Protein AF-A0A7S1HWQ1-F1 (afdb_monomer)

InterPro domains:
  IPR055313 Temptin-like [PTHR34737] (22-137)
  IPR057626 Temptin, Cys/Cys disulfide domain [PF24784] (24-115)

Solvent-accessible surface area (backbone atoms only — not comparable to full-atom values): 12294 Å² total; per-residue (Å²): 134,91,84,88,83,88,80,87,90,83,78,91,77,85,77,87,75,78,80,80,74,66,77,85,61,72,62,33,61,49,42,53,53,28,79,67,29,37,56,97,92,37,74,25,61,9,62,41,22,76,31,53,80,46,52,84,59,60,24,47,29,26,50,49,43,62,72,67,69,50,77,38,57,71,56,22,67,31,48,48,45,72,42,64,42,24,33,11,39,22,31,17,25,62,81,48,72,69,52,80,85,56,81,47,86,39,92,65,93,47,41,43,48,35,55,60,46,96,70,47,48,30,54,78,73,78,47,67,39,66,60,39,77,35,64,25,12,6,59,72,22,76,52,59,62,52,71,50,63,73,73,80,46,69,49,83,64,39,76,38,67,32,11,16,65,91,32,61,75,57,73,49,65,75,70,78,46,66,48,85,65,38,76,38,66,31,11,15,65,91,35,59,74,56,80,49,103,80,70,84,69,94,56,84,93,70,127

pLDDT: mean 83.42, std 16.63, range [29.23, 98.0]

Mean predicted aligned error: 12.77 Å

Secondary structure (DSSP, 8-state):
-----------------------S-SGGGSSTTTTT-EETTEE-S-TTBSSTTS-SSB-HHHHHHHHH-S--HHHHT--SSSSS--HHHHHT-TTS---TTSPPS-SSS---TTS--TT---TTSSS--TT-SBTTBSTTSSSSS---TTSSS--TT-SBTTBSTTSSPP--TTSSS--TT-SBTTBSTTSSPPP-TTSSS--TT--

Foldseek 3Di:
DDDDDDDDDDDDDPPPPDDPPPPPQPCLLQAALLQQADDPNDQQNLLQPPHSRVDDHGFQLVVLCVVVVGLALVQQQDQRQPQQDGVCLQRQNQVSPDGRPDHRVDRPPHHRSRHHDVQDDHLPPQDQGDQAPDGSEADSHPPNDDDALPPQDQDDQAPDGSADDVGDHDDALPPQDQDDQAPDGSADDVGDHDDDPPPPDPDDPRD

Structure (mmCIF, N/CA/C/O backbone):
data_AF-A0A7S1HWQ1-F1
#
_entry.id   AF-A0A7S1HWQ1-F1
#
loop_
_atom_site.group_PDB
_atom_site.id
_atom_site.type_symbol
_atom_site.label_atom_id
_atom_site.label_alt_id
_atom_site.label_comp_id
_atom_site.label_asym_id
_atom_site.label_entity_id
_atom_site.label_seq_id
_atom_site.pdbx_PDB_ins_code
_atom_site.Cartn_x
_atom_site.Cartn_y
_atom_site.Cartn_z
_atom_site.occupancy
_atom_site.B_iso_or_equiv
_atom_site.auth_seq_id
_atom_site.auth_comp_id
_atom_site.auth_asym_id
_atom_site.auth_atom_id
_atom_site.pdbx_PDB_model_num
ATOM 1 N N . PHE A 1 1 ? 10.548 8.537 -87.461 1.00 35.34 1 PHE A N 1
ATOM 2 C CA . PHE A 1 1 ? 11.783 9.311 -87.683 1.00 35.34 1 PHE A CA 1
ATOM 3 C C . PHE A 1 1 ? 12.547 9.388 -86.372 1.00 35.34 1 PHE A C 1
ATOM 5 O O . PHE A 1 1 ? 11.955 9.688 -85.345 1.00 35.34 1 PHE A O 1
ATOM 12 N N . PHE A 1 2 ? 13.816 8.993 -86.429 1.00 29.23 2 PHE A N 1
ATOM 13 C CA . PHE A 1 2 ? 14.805 8.954 -85.350 1.00 29.23 2 PHE A CA 1
ATOM 14 C C . PHE A 1 2 ? 14.895 10.268 -84.556 1.00 29.23 2 PHE A C 1
ATOM 16 O O . PHE A 1 2 ? 14.956 11.325 -85.171 1.00 29.23 2 PHE A O 1
ATOM 23 N N . ALA A 1 3 ? 15.057 10.188 -83.232 1.00 34.47 3 ALA A N 1
ATOM 24 C CA . ALA A 1 3 ? 16.309 10.601 -82.583 1.00 34.47 3 ALA A CA 1
ATOM 25 C C . ALA A 1 3 ? 16.254 10.370 -81.065 1.00 34.47 3 ALA A C 1
ATOM 27 O O . ALA A 1 3 ? 15.561 11.043 -80.310 1.00 34.47 3 ALA A O 1
ATOM 28 N N . MET A 1 4 ? 17.061 9.405 -80.648 1.00 36.22 4 MET A N 1
ATOM 29 C CA . ME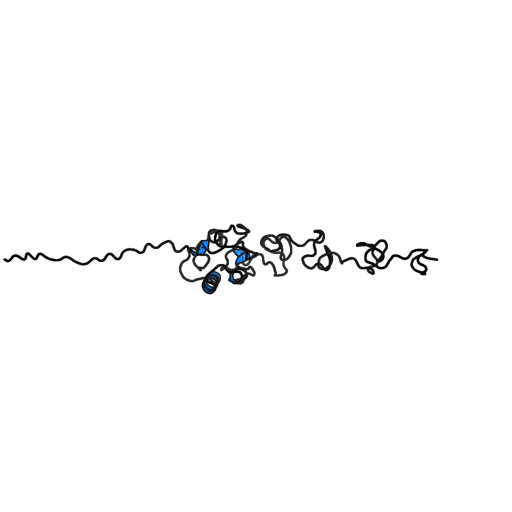T A 1 4 ? 17.456 9.101 -79.284 1.00 36.22 4 MET A CA 1
ATOM 30 C C . MET A 1 4 ? 18.648 10.006 -78.935 1.00 36.22 4 MET A C 1
ATOM 32 O O . MET A 1 4 ? 19.611 10.057 -79.700 1.00 36.22 4 MET A O 1
ATOM 36 N N . LYS A 1 5 ? 18.632 10.686 -77.784 1.00 39.97 5 LYS A N 1
ATOM 37 C CA . LYS A 1 5 ? 19.857 11.192 -77.144 1.00 39.97 5 LYS A CA 1
ATOM 38 C C . LYS A 1 5 ? 19.948 10.618 -75.736 1.00 39.97 5 LYS A C 1
ATOM 40 O O . LYS A 1 5 ? 19.136 10.920 -74.871 1.00 39.97 5 LYS A O 1
ATOM 45 N N . ARG A 1 6 ? 20.936 9.741 -75.558 1.00 45.00 6 ARG A N 1
ATOM 46 C CA . ARG A 1 6 ? 21.413 9.203 -74.282 1.00 45.00 6 ARG A CA 1
ATOM 47 C C . ARG A 1 6 ? 22.485 10.143 -73.720 1.00 45.00 6 ARG A C 1
ATOM 49 O O . ARG A 1 6 ? 23.324 10.610 -74.485 1.00 45.00 6 ARG A O 1
ATOM 56 N N . GLY A 1 7 ? 22.494 10.339 -72.402 1.00 36.03 7 GLY A N 1
ATOM 57 C CA . GLY A 1 7 ? 23.585 10.977 -71.661 1.00 36.03 7 GLY A CA 1
ATOM 58 C C . GLY A 1 7 ? 23.556 10.596 -70.174 1.00 36.03 7 GLY A C 1
ATOM 59 O O . GLY A 1 7 ? 22.691 11.071 -69.454 1.00 36.03 7 GLY A O 1
ATOM 60 N N . LEU A 1 8 ? 24.465 9.680 -69.805 1.00 39.62 8 LEU A N 1
ATOM 61 C CA . LEU A 1 8 ? 25.000 9.232 -68.494 1.00 39.62 8 LEU A CA 1
ATOM 62 C C . LEU A 1 8 ? 24.408 9.851 -67.199 1.00 39.62 8 LEU A C 1
ATOM 64 O O . LEU A 1 8 ? 24.478 11.056 -67.010 1.00 39.62 8 LEU A O 1
ATOM 68 N N . VAL A 1 9 ? 23.749 9.088 -66.309 1.00 43.53 9 VAL A N 1
ATOM 69 C CA . VAL A 1 9 ? 24.264 8.217 -65.208 1.00 43.53 9 VAL A CA 1
ATOM 70 C C . VAL A 1 9 ? 25.129 8.936 -64.160 1.00 43.53 9 VAL A C 1
ATOM 72 O O . VAL A 1 9 ? 26.309 9.130 -64.414 1.00 43.53 9 VAL A O 1
ATOM 75 N N . TRP A 1 10 ? 24.576 9.161 -62.954 1.00 40.53 10 TRP A N 1
ATOM 76 C CA . TRP A 1 10 ? 25.289 9.067 -61.666 1.00 40.53 10 TRP A CA 1
ATOM 77 C C . TRP A 1 10 ? 24.354 8.574 -60.542 1.00 40.53 10 TRP A C 1
ATOM 79 O O . TRP A 1 10 ? 23.369 9.216 -60.200 1.00 40.53 10 TRP A O 1
ATOM 89 N N . ALA A 1 11 ? 24.692 7.383 -60.042 1.00 40.81 11 ALA A N 1
ATOM 90 C CA . ALA A 1 11 ? 24.594 6.873 -58.672 1.00 40.81 11 ALA A CA 1
ATOM 91 C C . ALA A 1 11 ? 23.403 7.260 -57.761 1.00 40.81 11 ALA A C 1
ATOM 93 O O . ALA A 1 11 ? 23.334 8.349 -57.201 1.00 40.81 11 ALA A O 1
ATOM 94 N N . LEU A 1 12 ? 22.559 6.252 -57.499 1.00 43.00 12 LEU A N 1
ATOM 95 C CA . LEU A 1 12 ? 22.221 5.746 -56.157 1.00 43.00 12 LEU A CA 1
ATOM 96 C C . LEU A 1 12 ? 22.739 6.581 -54.974 1.00 43.00 12 LEU A C 1
ATOM 98 O O . LEU A 1 12 ? 23.894 6.424 -54.606 1.00 43.00 12 LEU A O 1
ATOM 102 N N . TRP A 1 13 ? 21.849 7.311 -54.302 1.00 41.19 13 TRP A N 1
ATOM 103 C CA . TRP A 1 13 ? 21.804 7.372 -52.836 1.00 41.19 13 TRP A CA 1
ATOM 104 C C . TRP A 1 13 ? 20.333 7.341 -52.422 1.00 41.19 13 TRP A C 1
ATOM 106 O O . TRP A 1 13 ? 19.649 8.360 -52.349 1.00 41.19 13 TRP A O 1
ATOM 116 N N . ALA A 1 14 ? 19.833 6.129 -52.180 1.00 47.59 14 ALA A N 1
ATOM 117 C CA . ALA A 1 14 ? 18.662 5.944 -51.345 1.00 47.59 14 ALA A CA 1
ATOM 118 C C . ALA A 1 14 ? 19.047 6.400 -49.931 1.00 47.59 14 ALA A C 1
ATOM 120 O O . ALA A 1 14 ? 19.582 5.619 -49.146 1.00 47.59 14 ALA A O 1
ATOM 121 N N . LEU A 1 15 ? 18.804 7.671 -49.604 1.00 45.81 15 LEU A N 1
ATOM 122 C CA . LEU A 1 15 ? 18.790 8.127 -48.217 1.00 45.81 15 LEU A CA 1
ATOM 123 C C . LEU A 1 15 ? 17.489 7.634 -47.573 1.00 45.81 15 LEU A C 1
ATOM 125 O O . LEU A 1 15 ? 16.531 8.368 -47.348 1.00 45.81 15 LEU A O 1
ATOM 129 N N . CYS A 1 16 ? 17.483 6.335 -47.284 1.00 50.62 16 CYS A N 1
ATOM 130 C CA . CYS A 1 16 ? 16.747 5.778 -46.166 1.00 50.62 16 CYS A CA 1
ATOM 131 C C . CYS A 1 16 ? 17.385 6.371 -44.902 1.00 50.62 16 CYS A C 1
ATOM 133 O O . CYS A 1 16 ? 18.374 5.861 -44.387 1.00 50.62 16 CYS A O 1
ATOM 135 N N . GLY A 1 17 ? 16.883 7.529 -44.488 1.00 38.75 17 GLY A N 1
ATOM 136 C CA . GLY A 1 17 ? 17.456 8.335 -43.417 1.00 38.75 17 GLY A CA 1
ATOM 137 C C . GLY A 1 17 ? 16.380 8.925 -42.522 1.00 38.75 17 GLY A C 1
ATOM 138 O O . GLY A 1 17 ? 16.414 10.111 -42.226 1.00 38.75 17 GLY A O 1
ATOM 139 N N . LEU A 1 18 ? 15.417 8.108 -42.103 1.00 51.69 18 LEU A N 1
ATOM 140 C CA . LEU A 1 18 ? 14.744 8.343 -40.835 1.00 51.69 18 LEU A CA 1
ATOM 141 C C . LEU A 1 18 ? 15.059 7.150 -39.939 1.00 51.69 18 LEU A C 1
ATOM 143 O O . LEU A 1 18 ? 14.589 6.042 -40.179 1.00 51.69 18 LEU A O 1
ATOM 147 N N . PRO A 1 19 ? 15.783 7.406 -38.853 1.00 42.47 19 PRO A N 1
ATOM 148 C CA . PRO A 1 19 ? 15.230 7.070 -37.574 1.00 42.47 19 PRO A CA 1
ATOM 149 C C . PRO A 1 19 ? 15.020 8.399 -36.872 1.00 42.47 19 PRO A C 1
ATOM 151 O O . PRO A 1 19 ? 15.927 8.962 -36.262 1.00 42.47 19 PRO A O 1
ATOM 154 N N . GLY A 1 20 ? 13.784 8.892 -36.944 1.00 43.56 20 GLY A N 1
ATOM 155 C CA . GLY A 1 20 ? 13.258 9.613 -35.802 1.00 43.56 20 GLY A CA 1
ATOM 156 C C . GLY A 1 20 ? 13.333 8.647 -34.627 1.00 43.56 20 GLY A C 1
ATOM 157 O O . GLY A 1 20 ? 12.431 7.838 -34.430 1.00 43.56 20 GLY A O 1
ATOM 158 N N . GLY A 1 21 ? 14.445 8.680 -33.895 1.00 39.75 21 GLY A N 1
ATOM 159 C CA . GLY A 1 21 ? 14.527 8.134 -32.555 1.00 39.75 21 GLY A CA 1
ATOM 160 C C . GLY A 1 21 ? 13.630 8.999 -31.691 1.00 39.75 21 GLY A C 1
ATOM 161 O O . GLY A 1 21 ? 14.103 9.918 -31.029 1.00 39.75 21 GLY A O 1
ATOM 162 N N . LEU A 1 22 ? 12.320 8.759 -31.769 1.00 39.25 22 LEU A N 1
ATOM 163 C CA . LEU A 1 22 ? 11.389 9.261 -30.775 1.00 39.25 22 LEU A CA 1
ATOM 164 C C . LEU A 1 22 ? 11.950 8.805 -29.422 1.00 39.25 22 LEU A C 1
ATOM 166 O O . LEU A 1 22 ? 12.275 7.621 -29.286 1.00 39.25 22 LEU A O 1
ATOM 170 N N . PRO A 1 23 ? 12.162 9.723 -28.465 1.00 44.41 23 PRO A N 1
ATOM 171 C CA . PRO A 1 23 ? 12.816 9.392 -27.212 1.00 44.41 23 PRO A CA 1
ATOM 172 C C . PRO A 1 23 ? 12.092 8.209 -26.568 1.00 44.41 23 PRO A C 1
ATOM 174 O O . PRO A 1 23 ? 10.878 8.244 -26.362 1.00 44.41 23 PRO A O 1
ATOM 177 N N . TYR A 1 24 ? 12.851 7.145 -26.305 1.00 50.69 24 TYR A N 1
ATOM 178 C CA . TYR A 1 24 ? 12.385 5.898 -25.706 1.00 50.69 24 TYR A CA 1
ATOM 179 C C . TYR A 1 24 ? 11.956 6.201 -24.262 1.00 50.69 24 TYR A C 1
ATOM 181 O O . TYR A 1 24 ? 12.751 6.188 -23.330 1.00 50.69 24 TYR A O 1
ATOM 189 N N . SER A 1 25 ? 10.713 6.652 -24.099 1.00 54.38 25 SER A N 1
ATOM 190 C CA . SER A 1 25 ? 10.221 7.246 -22.851 1.00 54.38 25 SER A CA 1
ATOM 191 C C . SER A 1 25 ? 8.701 7.105 -22.707 1.00 54.38 25 SER A C 1
ATOM 193 O O . SER A 1 25 ? 8.068 7.903 -22.025 1.00 54.38 25 SER A O 1
ATOM 195 N N . SER A 1 26 ? 8.083 6.124 -23.372 1.00 64.94 26 SER A N 1
ATOM 196 C CA . SER A 1 26 ? 6.631 5.897 -23.298 1.00 64.94 26 SER A CA 1
ATOM 197 C C . SER A 1 26 ? 6.197 5.211 -21.999 1.00 64.94 26 SER A C 1
ATOM 199 O O . SER A 1 26 ? 5.075 5.411 -21.541 1.00 64.94 26 SER A O 1
ATOM 201 N N . TYR A 1 27 ? 7.076 4.426 -21.371 1.00 79.00 27 TYR A N 1
ATOM 202 C CA . TYR A 1 27 ? 6.707 3.632 -20.194 1.00 79.00 27 TYR A CA 1
ATOM 203 C C . TYR A 1 27 ? 6.664 4.431 -18.889 1.00 79.00 27 TYR A C 1
ATOM 205 O O . TYR A 1 27 ? 5.946 4.048 -17.974 1.00 79.00 27 TYR A O 1
ATOM 213 N N . LYS A 1 28 ? 7.338 5.585 -18.802 1.00 85.56 28 LYS A N 1
ATOM 214 C CA . LYS A 1 28 ? 7.296 6.423 -17.588 1.00 85.56 28 LYS A CA 1
ATOM 215 C C . LYS A 1 28 ? 5.918 7.032 -17.313 1.00 85.56 28 LYS A C 1
ATOM 217 O O . LYS A 1 28 ? 5.604 7.335 -16.174 1.00 85.56 28 LYS A O 1
ATOM 222 N N . SER A 1 29 ? 5.094 7.216 -18.349 1.00 90.06 29 SER A N 1
ATOM 223 C CA . SER A 1 29 ? 3.684 7.609 -18.210 1.00 90.06 29 SER A CA 1
ATOM 224 C C . SER A 1 29 ? 2.749 6.415 -18.008 1.00 90.06 29 SER A C 1
ATOM 226 O O . SER A 1 29 ? 1.554 6.608 -17.805 1.00 90.06 29 SER A O 1
ATOM 228 N N . ALA A 1 30 ? 3.271 5.190 -18.102 1.00 93.19 30 ALA A N 1
ATOM 229 C CA . ALA A 1 30 ? 2.520 3.957 -17.900 1.00 93.19 30 ALA A CA 1
ATOM 230 C C . ALA A 1 30 ? 2.583 3.454 -16.449 1.00 93.19 30 ALA A C 1
ATOM 232 O O . ALA A 1 30 ? 1.974 2.431 -16.154 1.00 93.19 30 ALA A O 1
ATOM 233 N N . ILE A 1 31 ? 3.300 4.160 -15.570 1.00 94.94 31 ILE A N 1
ATOM 234 C CA . ILE A 1 31 ? 3.436 3.849 -14.145 1.00 94.94 31 ILE A CA 1
ATOM 235 C C . ILE A 1 31 ? 3.207 5.115 -13.302 1.00 94.94 31 ILE A C 1
ATOM 237 O O . ILE A 1 31 ? 3.485 6.222 -13.788 1.00 94.94 31 ILE A O 1
ATOM 241 N N . PRO A 1 32 ? 2.732 4.984 -12.052 1.00 95.81 32 PRO A N 1
ATOM 242 C CA . PRO A 1 32 ? 2.637 6.104 -11.121 1.00 95.81 32 PRO A CA 1
ATOM 243 C C . PRO A 1 32 ? 4.017 6.742 -10.900 1.00 95.81 32 PRO A C 1
ATOM 245 O O . PRO A 1 32 ? 5.030 6.049 -10.883 1.00 95.81 32 PRO A O 1
ATOM 248 N N . ASN A 1 33 ? 4.074 8.073 -10.796 1.00 94.94 33 ASN A N 1
ATOM 249 C CA . ASN A 1 33 ? 5.305 8.839 -10.538 1.00 94.94 33 ASN A CA 1
ATOM 250 C C . ASN A 1 33 ? 6.530 8.504 -11.418 1.00 94.94 33 ASN A C 1
ATOM 252 O O . ASN A 1 33 ? 7.647 8.863 -11.058 1.00 94.94 33 ASN A O 1
ATOM 256 N N . GLY A 1 34 ? 6.373 7.909 -12.607 1.00 93.38 34 GLY A N 1
ATOM 257 C CA . GLY A 1 34 ? 7.518 7.432 -13.401 1.00 93.38 34 GLY A CA 1
ATOM 258 C C . GLY A 1 34 ? 8.510 8.511 -13.869 1.00 93.38 34 GLY A C 1
ATOM 259 O O . GLY A 1 34 ? 9.607 8.183 -14.309 1.00 93.38 34 GLY A O 1
ATOM 260 N N . ASN A 1 35 ? 8.157 9.800 -13.778 1.00 90.75 35 ASN A N 1
ATOM 261 C CA . ASN A 1 35 ? 9.075 10.926 -14.021 1.00 90.75 35 ASN A CA 1
ATOM 262 C C . ASN A 1 35 ? 9.805 11.421 -12.759 1.00 90.75 35 ASN A C 1
ATOM 264 O O . ASN A 1 35 ? 10.716 12.237 -12.879 1.00 90.75 35 ASN A O 1
ATOM 268 N N . SER A 1 36 ? 9.375 10.975 -11.583 1.00 92.38 36 SER A N 1
ATOM 269 C CA . SER A 1 36 ? 9.757 11.515 -10.277 1.00 92.38 36 SER A CA 1
ATOM 270 C C . SER A 1 36 ? 10.507 10.506 -9.411 1.00 92.38 36 SER A C 1
ATOM 272 O O . SER A 1 36 ? 10.938 10.873 -8.326 1.00 92.38 36 SER A O 1
ATOM 274 N N . VAL A 1 37 ? 10.674 9.261 -9.873 1.00 92.94 37 VAL A N 1
ATOM 275 C CA . VAL A 1 37 ? 11.453 8.240 -9.161 1.00 92.94 37 VAL A CA 1
ATOM 276 C C . VAL A 1 37 ? 12.885 8.733 -8.976 1.00 92.94 37 VAL A C 1
ATOM 278 O O . VAL A 1 37 ? 13.535 9.157 -9.936 1.00 92.94 37 VAL A O 1
ATOM 281 N N . VAL A 1 38 ? 13.370 8.678 -7.739 1.00 89.62 38 VAL A N 1
ATOM 282 C CA . VAL A 1 38 ? 14.707 9.118 -7.337 1.00 89.62 38 VAL A CA 1
ATOM 283 C C . VAL A 1 38 ? 15.439 7.953 -6.683 1.00 89.62 38 VAL A C 1
ATOM 285 O O . VAL A 1 38 ? 14.851 7.187 -5.929 1.00 89.62 38 VAL A O 1
ATOM 288 N N . HIS A 1 39 ? 16.735 7.847 -6.951 1.00 89.62 39 HIS A N 1
ATOM 289 C CA . HIS A 1 39 ? 17.653 6.973 -6.228 1.00 89.62 39 HIS A CA 1
ATOM 290 C C . HIS A 1 39 ? 18.956 7.746 -5.978 1.00 89.62 39 HIS A C 1
ATOM 292 O O . HIS A 1 39 ? 19.420 8.465 -6.868 1.00 89.62 39 HIS A O 1
ATOM 298 N N . ASP A 1 40 ? 19.497 7.684 -4.758 1.00 87.31 40 ASP A N 1
ATOM 299 C CA . ASP A 1 40 ? 20.675 8.456 -4.317 1.00 87.31 40 ASP A CA 1
ATOM 300 C C . ASP A 1 40 ? 20.600 9.967 -4.631 1.00 87.31 40 ASP A C 1
ATOM 302 O O . ASP A 1 40 ? 21.563 10.605 -5.064 1.00 87.31 40 ASP A O 1
ATOM 306 N N . GLY A 1 41 ? 19.413 10.559 -4.461 1.00 85.69 41 GLY A N 1
ATOM 307 C CA . GLY A 1 41 ? 19.169 11.984 -4.716 1.00 85.69 41 GLY A CA 1
ATOM 308 C C . GLY A 1 41 ? 19.138 12.381 -6.199 1.00 85.69 41 GLY A C 1
ATOM 309 O O . GLY A 1 41 ? 19.032 13.567 -6.511 1.00 85.69 41 GLY A O 1
ATOM 310 N N . GLN A 1 42 ? 19.210 11.422 -7.128 1.00 90.31 42 GLN A N 1
ATOM 311 C CA . GLN A 1 42 ? 19.118 11.665 -8.568 1.00 90.31 42 GLN A CA 1
ATOM 312 C C . GLN A 1 42 ? 17.835 11.086 -9.161 1.00 90.31 42 GLN A C 1
ATOM 314 O O . GLN A 1 42 ? 17.485 9.936 -8.913 1.00 90.31 42 GLN A O 1
ATOM 319 N N . VAL A 1 43 ? 17.165 11.866 -10.016 1.00 90.69 43 VAL A N 1
ATOM 320 C CA . VAL A 1 43 ? 16.010 11.377 -10.783 1.00 90.69 43 VAL A CA 1
ATOM 321 C C . VAL A 1 43 ? 16.454 10.265 -11.735 1.00 90.69 43 VAL A C 1
ATOM 323 O O . VAL A 1 43 ? 17.430 10.415 -12.482 1.00 90.69 43 VAL A O 1
ATOM 326 N N . TRP A 1 44 ? 15.696 9.172 -11.737 1.00 92.62 44 TRP A N 1
ATOM 327 C CA . TRP A 1 44 ? 15.958 7.950 -12.486 1.00 92.62 44 TRP A CA 1
ATOM 328 C C . TRP A 1 44 ? 14.848 7.710 -13.525 1.00 92.62 44 TRP A C 1
ATOM 330 O O . TRP A 1 44 ? 13.975 6.866 -13.338 1.00 92.62 44 TRP A O 1
ATOM 340 N N . PRO A 1 45 ? 14.842 8.446 -14.655 1.00 89.44 45 PRO A N 1
ATOM 341 C CA . PRO A 1 45 ? 13.789 8.317 -15.669 1.00 89.44 45 PRO A CA 1
ATOM 342 C C . PRO A 1 45 ? 13.730 6.924 -16.325 1.00 89.44 45 PRO A C 1
ATOM 344 O O . PRO A 1 45 ? 12.726 6.566 -16.940 1.00 89.44 45 PRO A O 1
ATOM 347 N N . GLY A 1 46 ? 14.801 6.137 -16.218 1.00 92.44 46 GLY A N 1
ATOM 348 C CA . GLY A 1 46 ? 14.892 4.751 -16.663 1.00 92.44 46 GLY A CA 1
ATOM 349 C C . GLY A 1 46 ? 14.419 3.732 -15.630 1.00 92.44 46 GLY A C 1
ATOM 350 O O . GLY A 1 46 ? 15.146 2.777 -15.395 1.00 92.44 46 GLY A O 1
ATOM 351 N N . VAL A 1 47 ? 13.244 3.922 -15.019 1.00 94.62 47 VAL A N 1
ATOM 352 C CA . VAL A 1 47 ? 12.759 3.132 -13.861 1.00 94.62 47 VAL A CA 1
ATOM 353 C C . VAL A 1 47 ? 12.855 1.611 -14.065 1.00 94.62 47 VAL A C 1
ATOM 355 O O . VAL A 1 47 ? 13.218 0.880 -13.155 1.00 94.62 47 VAL A O 1
ATOM 358 N N . GLY A 1 48 ? 12.585 1.108 -15.274 1.00 94.88 48 GLY A N 1
ATOM 359 C CA . GLY A 1 48 ? 12.680 -0.326 -15.601 1.00 94.88 48 GLY A CA 1
ATOM 360 C C . GLY A 1 48 ? 14.075 -0.826 -16.008 1.00 94.88 48 GLY A C 1
ATOM 361 O O . GLY A 1 48 ? 14.194 -1.913 -16.573 1.00 94.88 48 GLY A O 1
ATOM 362 N N . HIS A 1 49 ? 15.133 -0.041 -15.822 1.00 94.00 49 HIS A N 1
ATOM 363 C CA . HIS A 1 49 ? 16.481 -0.354 -16.297 1.00 94.00 49 HIS A CA 1
ATOM 364 C C . HIS A 1 49 ? 17.533 -0.184 -15.203 1.00 94.00 49 HIS A C 1
ATOM 366 O O . HIS A 1 49 ? 17.407 0.647 -14.309 1.00 94.00 49 HIS A O 1
ATOM 372 N N . THR A 1 50 ? 18.630 -0.936 -15.329 1.00 92.56 50 THR A N 1
ATOM 373 C CA . THR A 1 50 ? 19.802 -0.795 -14.446 1.00 92.56 50 THR A CA 1
ATOM 374 C C . THR A 1 50 ? 20.575 0.501 -14.692 1.00 92.56 50 THR A C 1
ATOM 376 O O . THR A 1 50 ? 21.368 0.922 -13.857 1.00 92.56 50 THR A O 1
ATOM 379 N N . SER A 1 51 ? 20.358 1.152 -15.839 1.00 91.50 51 SER A N 1
ATOM 380 C CA . SER A 1 51 ? 20.891 2.479 -16.133 1.00 91.50 51 SER A CA 1
ATOM 381 C C . SER A 1 51 ? 19.839 3.556 -15.886 1.00 91.50 51 SER A C 1
ATOM 383 O O . SER A 1 51 ? 18.745 3.493 -16.454 1.00 91.50 51 SER A O 1
ATOM 385 N N . ARG A 1 52 ? 20.229 4.614 -15.163 1.00 89.94 52 ARG A N 1
ATOM 386 C CA . ARG A 1 52 ? 19.389 5.785 -14.842 1.00 89.94 52 ARG A CA 1
ATOM 387 C C . ARG A 1 52 ? 18.618 6.391 -16.006 1.00 89.94 52 ARG A C 1
ATOM 389 O O . ARG A 1 52 ? 17.537 6.927 -15.800 1.00 89.94 52 ARG A O 1
ATOM 396 N N . TYR A 1 53 ? 19.148 6.322 -17.225 1.00 88.12 53 TYR A N 1
ATOM 397 C CA . TYR A 1 53 ? 18.540 6.952 -18.399 1.00 88.12 53 TYR A CA 1
ATOM 398 C C . TYR A 1 53 ? 17.711 5.998 -19.272 1.00 88.12 53 TYR A C 1
ATOM 400 O O . TYR A 1 53 ? 17.225 6.421 -20.317 1.00 88.12 53 TYR A O 1
ATOM 408 N N . GLY A 1 54 ? 17.514 4.739 -18.865 1.00 82.44 54 GLY A N 1
ATOM 409 C CA . GLY A 1 54 ? 16.569 3.839 -19.541 1.00 82.44 54 GLY A CA 1
ATOM 410 C C . GLY A 1 54 ? 17.140 3.083 -20.742 1.00 82.44 54 GLY A C 1
ATOM 411 O O . GLY A 1 54 ? 16.425 2.832 -21.707 1.00 82.44 54 GLY A O 1
ATOM 412 N N . ALA A 1 55 ? 18.422 2.720 -20.695 1.00 81.50 55 ALA A N 1
ATOM 413 C CA . ALA A 1 55 ? 19.082 1.914 -21.721 1.00 81.50 55 ALA A CA 1
ATOM 414 C C . ALA A 1 55 ? 19.694 0.636 -21.129 1.00 81.50 55 ALA A C 1
ATOM 416 O O . ALA A 1 55 ? 19.998 0.567 -19.939 1.00 81.50 55 ALA A O 1
ATOM 417 N N . GLY A 1 56 ? 19.918 -0.367 -21.981 1.00 86.06 56 GLY A N 1
ATOM 418 C CA . GLY A 1 56 ? 20.575 -1.615 -21.592 1.00 86.06 56 GLY A CA 1
ATOM 419 C C . GLY A 1 56 ? 19.667 -2.572 -20.817 1.00 86.06 56 GLY A C 1
ATOM 420 O O . GLY A 1 56 ? 18.460 -2.635 -21.061 1.00 86.06 56 GLY A O 1
ATOM 421 N N . ALA A 1 57 ? 20.269 -3.354 -19.919 1.00 94.00 57 ALA A N 1
ATOM 422 C CA . ALA A 1 57 ? 19.584 -4.408 -19.176 1.00 94.00 57 ALA A CA 1
ATOM 423 C C . ALA A 1 57 ? 18.420 -3.865 -18.328 1.00 94.00 57 ALA A C 1
ATOM 425 O O . ALA A 1 57 ? 18.485 -2.766 -17.769 1.00 94.00 57 ALA A O 1
ATOM 426 N N . ARG A 1 58 ? 17.349 -4.658 -18.235 1.00 95.06 58 ARG A N 1
ATOM 427 C CA . ARG A 1 58 ? 16.225 -4.384 -17.336 1.00 95.06 58 ARG A CA 1
ATOM 428 C C . ARG A 1 58 ? 16.586 -4.800 -15.914 1.00 95.06 58 ARG A C 1
ATOM 430 O O . ARG A 1 58 ? 17.165 -5.872 -15.728 1.00 95.06 58 ARG A O 1
ATOM 437 N N . ASN A 1 59 ? 16.222 -3.977 -14.935 1.00 95.69 59 ASN A N 1
ATOM 438 C CA . ASN A 1 59 ? 16.219 -4.389 -13.528 1.00 95.69 59 ASN A CA 1
ATOM 439 C C . ASN A 1 59 ? 15.024 -5.324 -13.255 1.00 95.69 59 ASN A C 1
ATOM 441 O O . ASN A 1 59 ? 14.280 -5.655 -14.184 1.00 95.69 59 ASN A O 1
ATOM 445 N N . ALA A 1 60 ? 14.853 -5.770 -12.011 1.00 97.56 60 ALA A N 1
ATOM 446 C CA . ALA A 1 60 ? 13.789 -6.707 -11.658 1.00 97.56 60 ALA A CA 1
ATOM 447 C C . ALA A 1 60 ? 12.392 -6.148 -11.988 1.00 97.56 60 ALA A C 1
ATOM 449 O O . ALA A 1 60 ? 11.651 -6.775 -12.747 1.00 97.56 60 ALA A O 1
ATOM 450 N N . PHE A 1 61 ? 12.104 -4.903 -11.586 1.00 97.62 61 PHE A N 1
ATOM 451 C CA . PHE A 1 61 ? 10.867 -4.209 -11.959 1.00 97.62 61 PHE A CA 1
ATOM 452 C C . PHE A 1 61 ? 10.625 -4.164 -13.465 1.00 97.62 61 PHE A C 1
ATOM 454 O O . PHE A 1 61 ? 9.532 -4.451 -13.938 1.00 97.62 61 PHE A O 1
ATOM 461 N N . GLY A 1 62 ? 11.636 -3.812 -14.258 1.00 96.31 62 GLY A N 1
ATOM 462 C CA . GLY A 1 62 ? 11.499 -3.739 -15.708 1.00 96.31 62 GLY A CA 1
ATOM 463 C C . GLY A 1 62 ? 11.233 -5.095 -16.358 1.00 96.31 62 GLY A C 1
ATOM 464 O O . GLY A 1 62 ? 10.559 -5.154 -17.390 1.00 96.31 62 GLY A O 1
ATOM 465 N N . GLN A 1 63 ? 11.760 -6.181 -15.788 1.00 97.12 63 GLN A N 1
ATOM 466 C CA . GLN A 1 63 ? 11.468 -7.547 -16.229 1.00 97.12 63 GLN A CA 1
ATOM 467 C C . GLN A 1 63 ? 10.020 -7.919 -15.903 1.00 97.12 63 GLN A C 1
ATOM 469 O O . GLN A 1 63 ? 9.312 -8.404 -16.786 1.00 97.12 63 GLN A O 1
ATOM 474 N N . ASP A 1 64 ? 9.556 -7.601 -14.696 1.00 98.00 64 ASP A N 1
ATOM 475 C CA . ASP A 1 64 ? 8.174 -7.828 -14.278 1.00 98.00 64 ASP A CA 1
ATOM 476 C C . ASP A 1 64 ? 7.186 -6.979 -15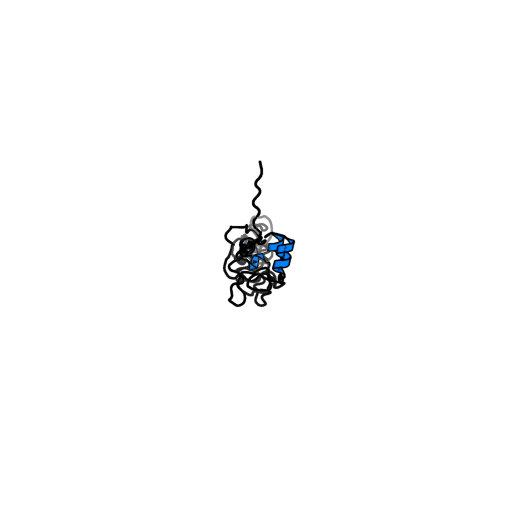.076 1.00 98.00 64 ASP A C 1
ATOM 478 O O . ASP A 1 64 ? 6.242 -7.506 -15.662 1.00 98.00 64 ASP A O 1
ATOM 482 N N . PHE A 1 65 ? 7.439 -5.680 -15.221 1.00 96.31 65 PHE A N 1
ATOM 483 C CA . PHE A 1 65 ? 6.624 -4.792 -16.044 1.00 96.31 65 PHE A CA 1
ATOM 484 C C . PHE A 1 65 ? 6.514 -5.307 -17.484 1.00 96.31 65 PHE A C 1
ATOM 486 O O . PHE A 1 65 ? 5.449 -5.240 -18.095 1.00 96.31 65 PHE A O 1
ATOM 493 N N . ALA A 1 66 ? 7.590 -5.874 -18.034 1.00 94.88 66 ALA A N 1
ATOM 494 C CA . ALA A 1 66 ? 7.555 -6.474 -19.360 1.00 94.88 66 ALA A CA 1
ATOM 495 C C . ALA A 1 66 ? 6.778 -7.792 -19.434 1.00 94.88 66 ALA A C 1
ATOM 497 O O . ALA A 1 66 ? 6.216 -8.088 -20.488 1.00 94.88 66 ALA A O 1
ATOM 498 N N . LEU A 1 67 ? 6.753 -8.571 -18.352 1.00 96.12 67 LEU A N 1
ATOM 499 C CA . LEU A 1 67 ? 5.961 -9.793 -18.247 1.00 96.12 67 LEU A CA 1
ATOM 500 C C . LEU A 1 67 ? 4.460 -9.476 -18.195 1.00 96.12 67 LEU A C 1
ATOM 502 O O . LEU A 1 67 ? 3.679 -10.103 -18.905 1.00 96.12 67 LEU A O 1
ATOM 506 N N . TYR A 1 68 ? 4.061 -8.490 -17.387 1.00 95.25 68 TYR A N 1
ATOM 507 C CA . TYR A 1 68 ? 2.658 -8.078 -17.252 1.00 95.25 68 TYR A CA 1
ATOM 508 C C . TYR A 1 68 ? 2.175 -7.189 -18.407 1.00 95.25 68 TYR A C 1
ATOM 510 O O . TYR A 1 68 ? 0.987 -7.173 -18.724 1.00 95.25 68 TYR A O 1
ATOM 518 N N . GLY A 1 69 ? 3.075 -6.426 -19.029 1.00 92.81 69 GLY A N 1
ATOM 519 C CA . GLY A 1 69 ? 2.797 -5.541 -20.163 1.00 92.81 69 GLY A CA 1
ATOM 520 C C . GLY A 1 69 ? 2.110 -4.213 -19.815 1.00 92.81 69 GLY A C 1
ATOM 521 O O . GLY A 1 69 ? 1.986 -3.358 -20.691 1.00 92.81 69 GLY A O 1
ATOM 522 N N . ALA A 1 70 ? 1.673 -4.019 -18.567 1.00 93.44 70 ALA A N 1
ATOM 523 C CA . ALA A 1 70 ? 1.026 -2.800 -18.081 1.00 93.44 70 ALA A CA 1
ATOM 524 C C . ALA A 1 70 ? 1.076 -2.702 -16.545 1.00 93.44 70 ALA A C 1
ATOM 526 O O . ALA A 1 70 ? 1.359 -3.686 -15.859 1.00 93.44 70 ALA A O 1
ATOM 527 N N . TRP A 1 71 ? 0.714 -1.529 -16.008 1.00 96.19 71 TRP A N 1
ATOM 528 C CA . TRP A 1 71 ? 0.408 -1.358 -14.584 1.00 96.19 71 TRP A CA 1
ATOM 529 C C . TRP A 1 71 ? -0.873 -2.119 -14.224 1.00 96.19 71 TRP A C 1
ATOM 531 O O . TRP A 1 71 ? -1.988 -1.639 -14.432 1.00 96.19 71 TRP A O 1
ATOM 541 N N . THR A 1 72 ? -0.705 -3.349 -13.750 1.00 97.00 72 THR A N 1
ATOM 542 C CA . THR A 1 72 ? -1.789 -4.210 -13.263 1.00 97.00 72 THR A CA 1
ATOM 543 C C . THR A 1 72 ? -1.770 -4.251 -11.741 1.00 97.00 72 THR A C 1
ATOM 545 O O . THR A 1 72 ? -0.729 -4.006 -11.140 1.00 97.00 72 THR A O 1
ATOM 548 N N . THR A 1 73 ? -2.881 -4.628 -11.102 1.00 97.31 73 THR A N 1
ATOM 549 C CA . THR A 1 73 ? -2.909 -4.843 -9.644 1.00 97.31 73 THR A CA 1
ATOM 550 C C . THR A 1 73 ? -1.862 -5.870 -9.202 1.00 97.31 73 THR A C 1
ATOM 552 O O . THR A 1 73 ? -1.190 -5.653 -8.205 1.00 97.31 73 THR A O 1
ATOM 555 N N . ALA A 1 74 ? -1.658 -6.937 -9.982 1.00 98.00 74 ALA A N 1
ATOM 556 C CA . ALA A 1 74 ? -0.654 -7.957 -9.682 1.00 98.00 74 ALA A CA 1
ATOM 557 C C . ALA A 1 74 ? 0.783 -7.420 -9.760 1.00 98.00 74 ALA A C 1
ATOM 559 O O . ALA A 1 74 ? 1.604 -7.756 -8.915 1.00 98.00 74 ALA A O 1
ATOM 560 N N . LEU A 1 75 ? 1.089 -6.568 -10.745 1.00 98.00 75 LEU A N 1
ATOM 561 C CA . LEU A 1 75 ? 2.382 -5.888 -10.794 1.00 98.00 75 LEU A CA 1
ATOM 562 C C . LEU A 1 75 ? 2.513 -4.882 -9.650 1.00 98.00 75 LEU A C 1
ATOM 564 O O . LEU A 1 75 ? 3.549 -4.835 -9.010 1.00 98.00 75 LEU A O 1
ATOM 568 N N . CYS A 1 76 ? 1.474 -4.102 -9.375 1.00 97.81 76 CYS A N 1
ATOM 569 C CA . CYS A 1 76 ? 1.479 -3.115 -8.304 1.00 97.81 76 CYS A CA 1
ATOM 570 C C . CYS A 1 76 ? 1.752 -3.745 -6.929 1.00 97.81 76 CYS A C 1
ATOM 572 O O . CYS A 1 76 ? 2.568 -3.225 -6.184 1.00 97.81 76 CYS A O 1
ATOM 574 N N . GLN A 1 77 ? 1.139 -4.892 -6.624 1.00 96.81 77 GLN A N 1
ATOM 575 C CA . GLN A 1 77 ? 1.326 -5.621 -5.362 1.00 96.81 77 GLN A CA 1
ATOM 576 C C . GLN A 1 77 ? 2.617 -6.445 -5.304 1.00 96.81 77 GLN A C 1
ATOM 578 O O . GLN A 1 77 ? 2.895 -7.077 -4.289 1.00 96.81 77 GLN A O 1
ATOM 583 N N . LYS A 1 78 ? 3.382 -6.507 -6.395 1.00 97.31 78 LYS A N 1
ATOM 584 C CA . LYS A 1 78 ? 4.632 -7.253 -6.418 1.00 97.31 78 LYS A CA 1
ATOM 585 C C . LYS A 1 78 ? 5.744 -6.415 -5.800 1.00 97.31 78 LYS A C 1
ATOM 587 O O . LYS A 1 78 ? 5.906 -5.264 -6.182 1.00 97.31 78 LYS A O 1
ATOM 592 N N . ASP A 1 79 ? 6.514 -7.019 -4.911 1.00 95.69 79 ASP A N 1
ATOM 593 C CA . ASP A 1 79 ? 7.827 -6.534 -4.492 1.00 95.69 79 ASP A CA 1
ATOM 594 C C . ASP A 1 79 ? 8.859 -7.068 -5.499 1.00 95.69 79 ASP A C 1
ATOM 596 O O . ASP A 1 79 ? 9.119 -8.277 -5.555 1.00 95.69 79 ASP A O 1
ATOM 600 N N . SER A 1 80 ? 9.324 -6.210 -6.413 1.00 97.25 80 SER A N 1
ATOM 601 C CA . SER A 1 80 ? 10.183 -6.676 -7.510 1.00 97.25 80 SER A CA 1
ATOM 602 C C . SER A 1 80 ? 11.647 -6.772 -7.099 1.00 97.25 80 SER A C 1
ATOM 604 O O . SER A 1 80 ? 12.367 -7.604 -7.655 1.00 97.25 80 SER A O 1
ATOM 606 N N . ASP A 1 81 ? 12.114 -5.925 -6.185 1.00 94.69 81 ASP A N 1
ATOM 607 C CA . ASP A 1 81 ? 13.517 -5.870 -5.770 1.00 94.69 81 ASP A CA 1
ATOM 608 C C . ASP A 1 81 ? 13.800 -6.501 -4.401 1.00 94.69 81 ASP A C 1
ATOM 610 O O . ASP A 1 81 ? 14.970 -6.743 -4.087 1.00 94.69 81 ASP A O 1
ATOM 614 N N . GLY A 1 82 ? 12.762 -6.915 -3.679 1.00 92.94 82 GLY A N 1
ATOM 615 C CA . GLY A 1 82 ? 12.843 -7.730 -2.475 1.00 92.94 82 GLY A CA 1
ATOM 616 C C . GLY A 1 82 ? 13.132 -6.928 -1.214 1.00 92.94 82 GLY A C 1
ATOM 617 O O . GLY A 1 82 ? 13.723 -7.491 -0.288 1.00 92.94 82 GLY A O 1
ATOM 618 N N . ASP A 1 83 ? 12.803 -5.636 -1.189 1.00 90.38 83 ASP A N 1
ATOM 619 C CA . ASP A 1 83 ? 13.036 -4.771 -0.029 1.00 90.38 83 ASP A CA 1
ATOM 620 C C . ASP A 1 83 ? 11.861 -4.698 0.954 1.00 90.38 83 ASP A C 1
ATOM 622 O O . ASP A 1 83 ? 11.969 -4.049 1.994 1.00 90.38 83 ASP A O 1
ATOM 626 N N . GLY A 1 84 ? 10.777 -5.427 0.673 1.00 89.00 84 GLY A N 1
ATOM 627 C CA . GLY A 1 84 ? 9.580 -5.484 1.502 1.00 89.00 84 GLY A CA 1
ATOM 628 C C . GLY A 1 84 ? 8.532 -4.424 1.158 1.00 89.00 84 GLY A C 1
ATOM 629 O O . GLY A 1 84 ? 7.437 -4.471 1.725 1.00 89.00 84 GLY A O 1
ATOM 630 N N . GLN A 1 85 ? 8.802 -3.521 0.211 1.00 90.44 85 GLN A N 1
ATOM 631 C CA . GLN A 1 85 ? 7.779 -2.683 -0.401 1.00 90.44 85 GLN A CA 1
ATOM 632 C C . GLN A 1 85 ? 7.294 -3.265 -1.728 1.00 90.44 85 GLN A C 1
ATOM 634 O O . GLN A 1 85 ? 8.025 -3.785 -2.559 1.00 90.44 85 GLN A O 1
ATOM 639 N N . THR A 1 86 ? 5.995 -3.149 -1.955 1.00 95.06 86 THR A N 1
ATOM 640 C CA . THR A 1 86 ? 5.383 -3.408 -3.254 1.00 95.06 86 THR A CA 1
ATOM 641 C C . THR A 1 86 ? 5.659 -2.249 -4.205 1.00 95.06 86 THR A C 1
ATOM 643 O O . THR A 1 86 ? 5.644 -1.089 -3.793 1.00 95.06 86 THR A O 1
ATOM 646 N N . ASN A 1 87 ? 5.748 -2.527 -5.507 1.00 96.19 87 ASN A N 1
ATOM 647 C CA . ASN A 1 87 ? 5.906 -1.504 -6.544 1.00 96.19 87 ASN A CA 1
ATOM 648 C C . ASN A 1 87 ? 4.897 -0.348 -6.386 1.00 96.19 87 ASN A C 1
ATOM 650 O O . ASN A 1 87 ? 5.188 0.798 -6.725 1.00 96.19 87 ASN A O 1
ATOM 654 N N . GLY A 1 88 ? 3.680 -0.649 -5.922 1.00 95.25 88 GLY A N 1
ATOM 655 C CA . GLY A 1 88 ? 2.634 0.317 -5.609 1.00 95.25 88 GLY A CA 1
ATOM 656 C C . GLY A 1 88 ? 2.995 1.234 -4.454 1.00 95.25 88 GLY A C 1
ATOM 657 O O . GLY A 1 88 ? 2.894 2.451 -4.606 1.00 95.25 88 GLY A O 1
ATOM 658 N N . GLN A 1 89 ? 3.444 0.687 -3.324 1.00 92.94 89 GLN A N 1
ATOM 659 C CA . GLN A 1 89 ? 3.967 1.498 -2.223 1.00 92.94 89 GLN A CA 1
ATOM 660 C C . GLN A 1 89 ? 5.065 2.414 -2.746 1.00 92.94 89 GLN A C 1
ATOM 662 O O . GLN A 1 89 ? 4.940 3.631 -2.625 1.00 92.94 89 GLN A O 1
ATOM 667 N N . GLU A 1 90 ? 6.044 1.864 -3.451 1.00 93.88 90 GLU A N 1
ATOM 668 C CA . GLU A 1 90 ? 7.216 2.600 -3.912 1.00 93.88 90 GLU A CA 1
ATOM 669 C C . GLU A 1 90 ? 6.905 3.685 -4.938 1.00 93.88 90 GLU A C 1
ATOM 671 O O . GLU A 1 90 ? 7.472 4.768 -4.871 1.00 93.88 90 GLU A O 1
ATOM 676 N N . LEU A 1 91 ? 5.983 3.439 -5.871 1.00 95.06 91 LEU A N 1
ATOM 677 C CA . LEU A 1 91 ? 5.627 4.398 -6.918 1.00 95.06 91 LEU A CA 1
ATOM 678 C C . LEU A 1 91 ? 4.480 5.335 -6.522 1.00 95.06 91 LEU A C 1
ATOM 680 O O . LEU A 1 91 ? 4.091 6.192 -7.316 1.00 95.06 91 LEU A O 1
ATOM 684 N N . GLY A 1 92 ? 3.955 5.241 -5.301 1.00 93.94 92 GLY A N 1
ATOM 685 C CA . GLY A 1 92 ? 2.910 6.137 -4.796 1.00 93.94 92 GLY A CA 1
ATOM 686 C C . GLY A 1 92 ? 1.485 5.769 -5.226 1.00 93.94 92 GLY A C 1
ATOM 687 O O . GLY A 1 92 ? 0.627 6.642 -5.373 1.00 93.94 92 GLY A O 1
ATOM 688 N N . ASP A 1 93 ? 1.246 4.476 -5.418 1.00 95.25 93 ASP A N 1
ATOM 689 C CA . ASP A 1 93 ? -0.053 3.812 -5.562 1.00 95.25 93 ASP A CA 1
ATOM 690 C C . ASP A 1 93 ? -0.173 2.610 -4.589 1.00 95.25 93 ASP A C 1
ATOM 692 O O . ASP A 1 93 ? -0.395 1.482 -5.030 1.00 95.25 93 ASP A O 1
ATOM 696 N N . PRO A 1 94 ? -0.026 2.798 -3.260 1.00 92.44 94 PRO A N 1
ATOM 697 C CA . PRO A 1 94 ? -0.081 1.706 -2.281 1.00 92.44 94 PRO A CA 1
ATOM 698 C C . PRO A 1 94 ? -1.425 0.960 -2.272 1.00 92.44 94 PRO A C 1
ATOM 700 O O . PRO A 1 94 ? -1.490 -0.198 -1.876 1.00 92.44 94 PRO A O 1
ATOM 703 N N . ALA A 1 95 ? -2.508 1.600 -2.729 1.00 92.75 95 ALA A N 1
ATOM 704 C CA . ALA A 1 95 ? -3.824 0.970 -2.846 1.00 92.75 95 ALA A CA 1
ATOM 705 C C . ALA A 1 95 ? -4.017 0.202 -4.169 1.00 92.75 95 ALA A C 1
ATOM 707 O O . ALA A 1 95 ? -5.050 -0.443 -4.353 1.00 92.75 95 ALA A O 1
ATOM 708 N N . CYS A 1 96 ? -3.063 0.277 -5.102 1.00 96.00 96 CYS A N 1
ATOM 709 C CA . CYS A 1 96 ? -3.139 -0.339 -6.427 1.00 96.00 96 CYS A CA 1
ATOM 710 C C . CYS A 1 96 ? -4.385 0.041 -7.238 1.00 96.00 96 CYS A C 1
ATOM 712 O O . CYS A 1 96 ? -5.003 -0.800 -7.903 1.00 96.00 96 CYS A O 1
ATOM 714 N N . VAL A 1 97 ? -4.763 1.319 -7.182 1.00 96.19 97 VAL A N 1
ATOM 715 C CA . VAL A 1 97 ? -5.951 1.882 -7.844 1.00 96.19 97 VAL A CA 1
ATOM 716 C C . VAL A 1 97 ? -5.609 2.865 -8.960 1.00 96.19 97 VAL A C 1
ATOM 718 O O . VAL A 1 97 ? -6.510 3.287 -9.696 1.00 96.19 97 VAL A O 1
ATOM 721 N N . TRP A 1 98 ? -4.337 3.244 -9.105 1.00 96.75 98 TRP A N 1
ATOM 722 C CA . TRP A 1 98 ? -3.911 4.201 -10.114 1.00 96.75 98 TRP A CA 1
ATOM 723 C C . TRP A 1 98 ? -4.180 3.688 -11.530 1.00 96.75 98 TRP A C 1
ATOM 725 O O . TRP A 1 98 ? -4.121 2.497 -11.844 1.00 96.75 98 TRP A O 1
ATOM 735 N N . ARG A 1 99 ? -4.469 4.633 -12.423 1.00 93.19 99 ARG A N 1
ATOM 736 C CA . ARG A 1 99 ? -4.674 4.390 -13.852 1.00 93.19 99 ARG A CA 1
ATOM 737 C C . ARG A 1 99 ? -3.885 5.413 -14.653 1.00 93.19 99 ARG A C 1
ATOM 739 O O . ARG A 1 99 ? -3.735 6.550 -14.215 1.00 93.19 99 ARG A O 1
ATOM 746 N N . ALA A 1 100 ? -3.444 5.023 -15.848 1.00 90.56 100 ALA A N 1
ATOM 747 C CA . ALA A 1 100 ? -2.684 5.891 -16.745 1.00 90.56 100 ALA A CA 1
ATOM 748 C C . ALA A 1 100 ? -3.332 7.279 -16.899 1.00 90.56 100 ALA A C 1
ATOM 750 O O . ALA A 1 100 ? -4.485 7.393 -17.313 1.00 90.56 100 ALA A O 1
ATOM 751 N N . GLY A 1 101 ? -2.577 8.325 -16.551 1.00 85.88 101 GLY A N 1
ATOM 752 C CA . GLY A 1 101 ? -3.019 9.723 -16.597 1.00 85.88 101 GLY A CA 1
ATOM 753 C C . G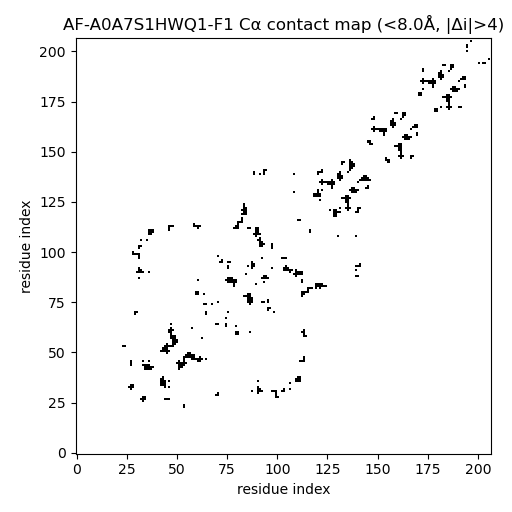LY A 1 101 ? -3.669 10.260 -15.315 1.00 85.88 101 GLY A C 1
ATOM 754 O O . GLY A 1 101 ? -3.873 11.468 -15.223 1.00 85.88 101 GLY A O 1
ATOM 755 N N . ALA A 1 102 ? -3.968 9.416 -14.323 1.00 92.69 102 ALA A N 1
ATOM 756 C CA . ALA A 1 102 ? -4.442 9.866 -13.017 1.00 92.69 102 ALA A CA 1
ATOM 757 C C . ALA A 1 102 ? -3.302 10.458 -12.170 1.00 92.69 102 ALA A C 1
ATOM 759 O O . ALA A 1 102 ? -2.120 10.177 -12.393 1.00 92.69 102 ALA A O 1
ATOM 760 N N . SER A 1 103 ? -3.657 11.244 -11.156 1.00 92.75 103 SER A N 1
ATOM 761 C CA . SER A 1 103 ? -2.721 11.628 -10.097 1.00 92.75 103 SER A CA 1
ATOM 762 C C . SER A 1 103 ? -2.470 10.427 -9.170 1.00 92.75 103 SER A C 1
ATOM 764 O O . SER A 1 103 ? -3.445 9.8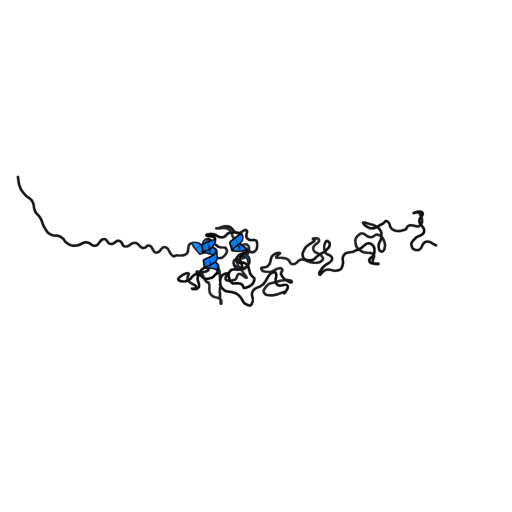16 -8.726 1.00 92.75 103 SER A O 1
ATOM 766 N N . PRO A 1 104 ? -1.206 10.061 -8.884 1.00 93.25 104 PRO A N 1
ATOM 767 C CA . PRO A 1 104 ? -0.874 9.097 -7.831 1.00 93.25 104 PRO A CA 1
ATOM 768 C C . PRO A 1 104 ? -1.401 9.556 -6.468 1.00 93.25 104 PRO A C 1
ATOM 770 O O . PRO A 1 104 ? -1.587 10.757 -6.254 1.00 93.25 104 PRO A O 1
ATOM 773 N N . SER A 1 105 ? -1.629 8.624 -5.541 1.00 90.62 105 SER A N 1
ATOM 774 C CA . SER A 1 105 ? -2.144 8.971 -4.208 1.00 90.62 105 SER A CA 1
ATOM 775 C C . SER A 1 105 ? -1.115 9.730 -3.369 1.00 90.62 105 SER A C 1
ATOM 777 O O . SER A 1 105 ? -1.494 10.476 -2.470 1.00 90.62 105 SER A O 1
ATOM 779 N N . ARG A 1 106 ? 0.177 9.569 -3.676 1.00 89.81 106 ARG A N 1
ATOM 780 C CA . ARG A 1 106 ? 1.286 10.332 -3.091 1.00 89.81 106 ARG A CA 1
ATOM 781 C C . ARG A 1 106 ? 2.394 10.550 -4.116 1.00 89.81 106 ARG A C 1
ATOM 783 O O . ARG A 1 106 ? 2.555 9.756 -5.038 1.00 89.81 106 ARG A O 1
ATOM 790 N N . THR A 1 107 ? 3.156 11.627 -3.961 1.00 90.88 107 THR A N 1
ATOM 791 C CA . THR A 1 107 ? 4.291 11.976 -4.843 1.00 90.88 107 THR A CA 1
ATOM 792 C C . THR A 1 107 ? 5.603 12.167 -4.080 1.00 90.88 107 THR A C 1
ATOM 794 O O . THR A 1 107 ? 6.618 12.500 -4.685 1.00 90.88 107 THR A O 1
ATOM 797 N N . THR A 1 108 ? 5.571 12.012 -2.758 1.00 87.25 108 THR A N 1
ATOM 798 C CA . THR A 1 108 ? 6.718 12.079 -1.847 1.00 87.25 108 THR A CA 1
ATOM 799 C C . THR A 1 108 ? 6.892 10.736 -1.156 1.00 87.25 108 THR A C 1
ATOM 801 O O . THR A 1 108 ? 5.989 9.897 -1.212 1.00 87.25 108 THR A O 1
ATOM 804 N N . ASP A 1 109 ? 8.062 10.542 -0.544 1.00 82.81 109 ASP A N 1
ATOM 805 C CA . ASP A 1 109 ? 8.426 9.326 0.198 1.00 82.81 109 ASP A CA 1
ATOM 806 C C . ASP A 1 109 ? 8.338 8.055 -0.671 1.00 82.81 109 ASP A C 1
ATOM 808 O O . ASP A 1 109 ? 8.097 6.948 -0.195 1.00 82.81 109 ASP A O 1
ATOM 812 N N . ILE A 1 110 ? 8.487 8.248 -1.984 1.00 89.50 110 ILE A N 1
ATOM 813 C CA . ILE A 1 110 ? 8.535 7.212 -3.014 1.00 89.50 110 ILE A CA 1
ATOM 814 C C . ILE A 1 110 ? 9.963 6.680 -3.154 1.00 89.50 110 ILE A C 1
ATOM 816 O O . ILE A 1 110 ? 10.930 7.426 -2.974 1.00 89.50 110 ILE A O 1
ATOM 820 N N . THR A 1 111 ? 10.096 5.411 -3.523 1.00 91.69 111 THR A N 1
ATOM 821 C CA . THR A 1 111 ? 11.382 4.727 -3.733 1.00 91.69 111 THR A CA 1
ATOM 822 C C . THR A 1 111 ? 11.474 4.178 -5.156 1.00 91.69 111 THR A C 1
ATOM 824 O O . THR A 1 111 ? 10.669 4.525 -6.029 1.00 91.69 111 THR A O 1
ATOM 827 N N . HIS A 1 112 ? 12.532 3.422 -5.446 1.00 94.44 112 HIS A N 1
ATOM 828 C CA . HIS A 1 112 ? 12.807 2.921 -6.781 1.00 94.44 112 HIS A CA 1
ATOM 829 C C . HIS A 1 112 ? 12.476 1.420 -6.862 1.00 94.44 112 HIS A C 1
ATOM 831 O O . HIS A 1 112 ? 13.294 0.639 -6.397 1.00 94.44 112 HIS A O 1
ATOM 837 N N . PRO A 1 113 ? 11.470 0.990 -7.651 1.00 95.94 113 PRO A N 1
ATOM 838 C CA . PRO A 1 113 ? 10.890 -0.362 -7.566 1.00 95.94 113 PRO A CA 1
ATOM 839 C C . PRO A 1 113 ? 11.743 -1.534 -8.049 1.00 95.94 113 PRO A C 1
ATOM 841 O O . PRO A 1 113 ? 11.312 -2.679 -8.139 1.00 95.94 113 PRO A O 1
ATOM 844 N N . GLY A 1 114 ? 12.950 -1.226 -8.497 1.00 95.69 114 GLY A N 1
ATOM 845 C CA . GLY A 1 114 ? 13.913 -2.184 -9.022 1.00 95.69 114 GLY A CA 1
ATOM 846 C C . GLY A 1 114 ? 15.281 -2.077 -8.359 1.00 95.69 114 GLY A C 1
ATOM 847 O O . GLY A 1 114 ? 16.241 -2.595 -8.938 1.00 95.69 114 GLY A O 1
ATOM 848 N N . ILE A 1 115 ? 15.395 -1.336 -7.253 1.00 93.75 115 ILE A N 1
ATOM 849 C CA . ILE A 1 115 ? 16.617 -1.154 -6.469 1.00 93.75 115 ILE A CA 1
ATOM 850 C C . ILE A 1 115 ? 16.249 -1.155 -4.980 1.00 93.75 115 ILE A C 1
ATOM 852 O O . ILE A 1 115 ? 15.842 -0.125 -4.446 1.00 93.75 115 ILE A O 1
ATOM 856 N N . ALA A 1 116 ? 16.527 -2.285 -4.326 1.00 91.94 116 ALA A N 1
ATOM 857 C CA . ALA A 1 116 ? 16.186 -2.505 -2.931 1.00 91.94 116 ALA A CA 1
ATOM 858 C C . ALA A 1 116 ? 16.721 -1.406 -2.001 1.00 91.94 116 ALA A C 1
ATOM 860 O O . ALA A 1 116 ? 17.923 -1.103 -1.999 1.00 91.94 116 ALA A O 1
ATOM 861 N N . ASN A 1 117 ? 15.843 -0.850 -1.170 1.00 84.69 117 ASN A N 1
ATOM 862 C CA . ASN A 1 117 ? 16.187 0.124 -0.149 1.00 84.69 117 ASN A CA 1
ATOM 863 C C . ASN A 1 117 ? 16.332 -0.553 1.224 1.00 84.69 117 ASN A C 1
ATOM 865 O O . ASN A 1 117 ? 15.374 -0.995 1.842 1.00 84.69 117 ASN A O 1
ATOM 869 N N . THR A 1 118 ? 17.551 -0.569 1.768 1.00 76.62 118 THR A N 1
ATOM 870 C CA . THR A 1 118 ? 17.835 -1.180 3.082 1.00 76.62 118 THR A CA 1
ATOM 871 C C . THR A 1 118 ? 17.296 -0.386 4.278 1.00 76.62 118 THR A C 1
ATOM 873 O O . THR A 1 118 ? 17.460 -0.818 5.416 1.00 76.62 118 THR A O 1
ATOM 876 N N . PHE A 1 119 ? 16.718 0.791 4.035 1.00 70.50 119 PHE A N 1
ATOM 877 C CA . PHE A 1 119 ? 16.008 1.613 5.017 1.00 70.50 119 PHE A CA 1
ATOM 878 C C . PHE A 1 119 ? 14.523 1.759 4.654 1.00 70.50 119 PHE A C 1
ATOM 880 O O . PHE A 1 119 ? 13.893 2.727 5.081 1.00 70.50 119 PHE A O 1
ATOM 887 N N . ALA A 1 120 ? 13.998 0.872 3.800 1.00 67.75 120 ALA A N 1
ATOM 888 C CA . ALA A 1 120 ? 12.611 0.913 3.366 1.00 67.75 120 ALA A CA 1
ATOM 889 C C . ALA A 1 120 ? 11.659 0.839 4.560 1.00 67.75 120 ALA A C 1
ATOM 891 O O . ALA A 1 120 ? 11.878 0.072 5.495 1.00 67.75 120 ALA A O 1
ATOM 892 N N . THR A 1 121 ? 10.602 1.643 4.482 1.00 74.12 121 THR A N 1
ATOM 893 C CA . THR A 1 121 ? 9.393 1.440 5.269 1.00 74.12 121 THR A CA 1
ATOM 894 C C . THR A 1 121 ? 8.773 0.108 4.857 1.00 74.12 121 THR A C 1
ATOM 896 O O . THR A 1 121 ? 8.415 -0.057 3.691 1.00 74.12 121 THR A O 1
ATOM 899 N N . THR A 1 122 ? 8.632 -0.838 5.774 1.00 83.00 122 THR A N 1
ATOM 900 C CA . THR A 1 122 ? 8.106 -2.180 5.489 1.00 83.00 122 THR A CA 1
ATOM 901 C C . THR A 1 122 ? 6.794 -2.404 6.225 1.00 83.00 122 THR A C 1
ATOM 903 O O . THR A 1 122 ? 6.766 -2.887 7.341 1.00 83.00 122 THR A O 1
ATOM 906 N N . CYS A 1 123 ? 5.682 -2.159 5.532 1.00 83.56 123 CYS A N 1
ATOM 907 C CA . CYS A 1 123 ? 4.328 -2.119 6.106 1.00 83.56 123 CYS A CA 1
ATOM 908 C C . CYS A 1 123 ? 3.721 -3.471 6.543 1.00 83.56 123 CYS A C 1
ATOM 910 O O . CYS A 1 123 ? 2.504 -3.654 6.463 1.00 83.56 123 CYS A O 1
ATOM 912 N N . SER A 1 124 ? 4.538 -4.473 6.860 1.00 83.69 124 SER A N 1
ATOM 913 C CA . SER A 1 124 ? 4.079 -5.800 7.297 1.00 83.69 124 SER A CA 1
ATOM 914 C C . SER A 1 124 ? 5.173 -6.631 7.981 1.00 83.69 124 SER A C 1
ATOM 916 O O . SER A 1 124 ? 5.061 -7.860 8.037 1.00 83.69 124 SER A O 1
ATOM 918 N N . ASP A 1 125 ? 6.253 -6.004 8.450 1.00 83.19 125 ASP A N 1
ATOM 919 C CA . ASP A 1 125 ? 7.382 -6.708 9.066 1.00 83.19 125 ASP A CA 1
ATOM 920 C C . ASP A 1 125 ? 7.332 -6.742 10.605 1.00 83.19 125 ASP A C 1
ATOM 922 O O . ASP A 1 125 ? 8.188 -7.363 11.245 1.00 83.19 125 ASP A O 1
ATOM 926 N N . GLY A 1 126 ? 6.312 -6.127 11.205 1.00 83.31 126 GLY A N 1
ATOM 927 C CA . GLY A 1 126 ? 6.104 -6.076 12.645 1.00 83.31 126 GLY A CA 1
ATOM 928 C C . GLY A 1 126 ? 7.002 -5.071 13.362 1.00 83.31 126 GLY A C 1
ATOM 929 O O . GLY A 1 126 ? 7.077 -5.110 14.595 1.00 83.31 126 GLY A O 1
ATOM 930 N N . THR A 1 127 ? 7.687 -4.183 12.639 1.00 86.12 127 THR A N 1
ATOM 931 C CA . THR A 1 127 ? 8.634 -3.208 13.184 1.00 86.12 127 THR A CA 1
ATOM 932 C C . THR A 1 127 ? 8.294 -1.802 12.721 1.00 86.12 127 THR A C 1
ATOM 934 O O . THR A 1 127 ? 8.298 -1.525 11.536 1.00 86.12 127 THR A O 1
ATOM 937 N N . GLN A 1 128 ? 8.136 -0.866 13.664 1.00 87.25 128 GLN A N 1
ATOM 938 C CA . GLN A 1 128 ? 7.990 0.544 13.306 1.00 87.25 128 GLN A CA 1
ATOM 939 C C . GLN A 1 128 ? 9.288 1.103 12.695 1.00 87.25 128 GLN A C 1
ATOM 941 O O . GLN A 1 128 ? 10.253 1.361 13.427 1.00 87.25 128 GLN A O 1
ATOM 946 N N . ASN A 1 129 ? 9.326 1.312 11.380 1.00 84.38 129 ASN A N 1
ATOM 947 C CA . ASN A 1 129 ? 10.509 1.805 10.671 1.00 84.38 129 ASN A CA 1
ATOM 948 C C . ASN A 1 129 ? 10.170 2.804 9.544 1.00 84.38 129 ASN A C 1
ATOM 950 O O . ASN A 1 129 ? 9.018 3.166 9.333 1.00 84.38 129 ASN A O 1
ATOM 954 N N . GLY A 1 130 ? 11.200 3.353 8.891 1.00 83.25 130 GLY A N 1
ATOM 955 C CA . GLY A 1 130 ? 11.024 4.319 7.803 1.00 83.25 130 GLY A CA 1
ATOM 956 C C . GLY A 1 130 ? 10.169 5.541 8.184 1.00 83.25 130 GLY A C 1
ATOM 957 O O . GLY A 1 130 ? 10.540 6.305 9.079 1.00 83.25 130 GLY A O 1
ATOM 958 N N . ASP A 1 131 ? 9.057 5.746 7.472 1.00 83.06 131 ASP A N 1
ATOM 959 C CA . ASP A 1 131 ? 8.087 6.836 7.666 1.00 83.06 131 ASP A CA 1
ATOM 960 C C . ASP A 1 131 ? 6.799 6.421 8.409 1.00 83.06 131 ASP A C 1
ATOM 962 O O . ASP A 1 131 ? 5.829 7.183 8.445 1.00 83.06 131 ASP A O 1
ATOM 966 N N . GLU A 1 132 ? 6.788 5.247 9.042 1.00 88.50 132 GLU A N 1
ATOM 967 C CA . GLU A 1 132 ? 5.640 4.732 9.788 1.00 88.50 132 GLU A CA 1
ATOM 968 C C . GLU A 1 132 ? 5.317 5.544 11.047 1.00 88.50 132 GLU A C 1
ATOM 970 O O . GLU A 1 132 ? 6.181 5.905 11.856 1.00 88.50 132 GLU A O 1
ATOM 975 N N . THR A 1 133 ? 4.023 5.771 11.279 1.00 87.94 133 THR A N 1
ATOM 976 C CA . THR A 1 133 ? 3.539 6.444 12.498 1.00 87.94 133 THR A CA 1
ATOM 977 C C . THR A 1 133 ? 3.214 5.470 13.634 1.00 87.94 133 THR A C 1
ATOM 979 O O . THR A 1 133 ? 3.010 5.901 14.767 1.00 87.94 133 THR A O 1
ATOM 982 N N . GLY A 1 134 ? 3.199 4.172 13.338 1.00 84.94 134 GLY A N 1
ATOM 983 C CA . GLY 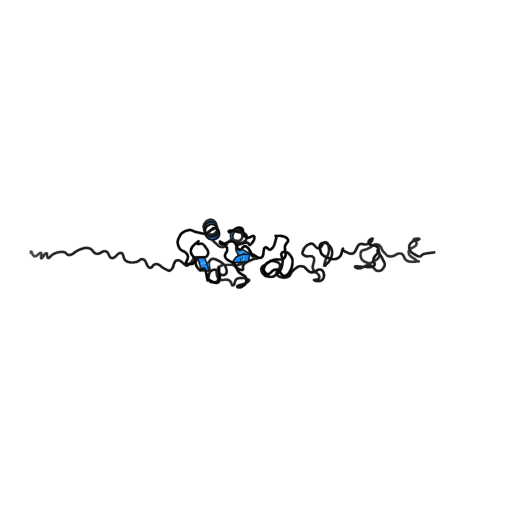A 1 134 ? 3.045 3.048 14.258 1.00 84.94 134 GLY A CA 1
ATOM 984 C C . GLY A 1 134 ? 3.436 1.758 13.537 1.00 84.94 134 GLY A C 1
ATOM 985 O O . GLY A 1 134 ? 3.641 1.790 12.331 1.00 84.94 134 GLY A O 1
ATOM 986 N N . THR A 1 135 ? 3.571 0.643 14.254 1.00 86.94 135 THR A N 1
ATOM 987 C CA . THR A 1 135 ? 4.038 -0.626 13.670 1.00 86.94 135 THR A CA 1
ATOM 988 C C . THR A 1 135 ? 3.236 -1.013 12.422 1.00 86.94 135 THR A C 1
ATOM 990 O O . THR A 1 135 ? 2.031 -1.247 12.536 1.00 86.94 135 THR A O 1
ATOM 993 N N . ASP A 1 136 ? 3.898 -1.090 11.263 1.00 84.44 136 ASP A N 1
ATOM 994 C CA . ASP A 1 136 ? 3.318 -1.464 9.964 1.00 84.44 136 ASP A CA 1
ATOM 995 C C . ASP A 1 136 ? 2.206 -0.521 9.445 1.00 84.44 136 ASP A C 1
ATOM 997 O O . ASP A 1 136 ? 1.381 -0.905 8.608 1.00 84.44 136 ASP A O 1
ATOM 1001 N N . CYS A 1 137 ? 2.113 0.717 9.949 1.00 87.00 137 CYS A N 1
ATOM 1002 C CA . CYS A 1 137 ? 1.027 1.636 9.596 1.00 87.00 137 CYS A CA 1
ATOM 1003 C C . CYS A 1 137 ? 1.424 3.119 9.553 1.00 87.00 137 CYS A C 1
ATOM 1005 O O . CYS A 1 137 ? 2.339 3.609 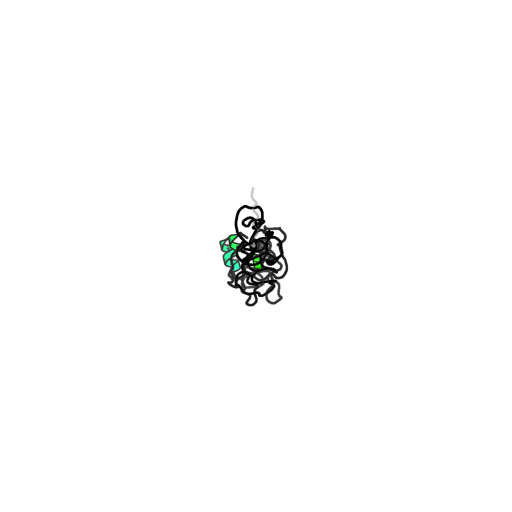10.221 1.00 87.00 137 CYS A O 1
ATOM 1007 N N . GLY A 1 138 ? 0.640 3.885 8.792 1.00 85.25 138 GLY A N 1
ATOM 1008 C CA . GLY A 1 138 ? 0.875 5.306 8.569 1.00 85.25 138 GLY A CA 1
ATOM 1009 C C . GLY A 1 138 ? 2.020 5.620 7.611 1.00 85.25 138 GLY A C 1
ATOM 1010 O O . GLY A 1 138 ? 2.651 4.729 7.055 1.00 85.25 138 GLY A O 1
ATOM 1011 N N . GLY A 1 139 ? 2.234 6.913 7.359 1.00 85.00 139 GLY A N 1
ATOM 1012 C CA . GLY A 1 139 ? 3.182 7.360 6.335 1.00 85.00 139 GLY A CA 1
ATOM 1013 C C . GLY A 1 139 ? 2.811 6.813 4.955 1.00 85.00 139 GLY A C 1
ATOM 1014 O O . GLY A 1 139 ? 1.710 7.060 4.448 1.00 85.00 139 GLY A O 1
ATOM 1015 N N . SER A 1 140 ? 3.727 6.054 4.362 1.00 81.25 140 SER A N 1
ATOM 1016 C CA . SER A 1 140 ? 3.557 5.347 3.093 1.00 81.25 140 SER A CA 1
ATOM 1017 C C . SER A 1 140 ? 2.694 4.079 3.180 1.00 81.25 140 SER A C 1
ATOM 1019 O O . SER A 1 140 ? 2.205 3.606 2.144 1.00 81.25 140 SER A O 1
ATOM 1021 N N . CYS A 1 141 ? 2.457 3.559 4.386 1.00 84.88 141 CYS A N 1
ATOM 1022 C CA . CYS A 1 141 ? 1.683 2.349 4.635 1.00 84.88 141 CYS A CA 1
ATOM 1023 C C . CYS A 1 141 ? 0.176 2.582 4.612 1.00 84.88 141 CYS A C 1
ATOM 1025 O O . CYS A 1 141 ? -0.333 3.661 4.927 1.00 84.88 141 CYS A O 1
ATOM 1027 N N . LEU A 1 142 ? -0.559 1.525 4.256 1.00 82.88 142 LEU A N 1
ATOM 1028 C CA . LEU A 1 142 ? -2.008 1.486 4.398 1.00 82.88 142 LEU A CA 1
ATOM 1029 C C . LEU A 1 142 ? -2.397 0.613 5.596 1.00 82.88 142 LEU A C 1
ATOM 1031 O O . LEU A 1 142 ? -1.941 -0.525 5.666 1.00 82.88 142 LEU A O 1
ATOM 1035 N N . PRO A 1 143 ? -3.296 1.091 6.475 1.00 79.94 143 PRO A N 1
ATOM 1036 C CA . PRO A 1 143 ? -3.947 2.406 6.442 1.00 79.94 143 PRO A CA 1
ATOM 1037 C C . PRO A 1 143 ? -2.985 3.565 6.777 1.00 79.94 143 PRO A C 1
ATOM 1039 O O . PRO A 1 143 ? -2.090 3.430 7.606 1.00 79.94 143 PRO A O 1
ATOM 1042 N N . THR A 1 144 ? -3.197 4.730 6.145 1.00 78.00 144 THR A N 1
ATOM 1043 C CA . THR A 1 144 ? -2.361 5.937 6.354 1.00 78.00 144 THR A CA 1
ATOM 1044 C C . THR A 1 144 ? -2.506 6.540 7.750 1.00 78.00 144 THR A C 1
ATOM 1046 O O . THR A 1 144 ? -1.693 7.361 8.162 1.00 78.00 144 THR A O 1
ATOM 1049 N N . ALA A 1 145 ? -3.576 6.188 8.459 1.00 82.00 145 ALA A N 1
ATOM 1050 C CA . ALA A 1 145 ? -3.706 6.424 9.884 1.00 82.00 145 ALA A CA 1
ATOM 1051 C C . ALA A 1 145 ? -3.569 5.075 10.576 1.00 82.00 145 ALA A C 1
ATOM 1053 O O . ALA A 1 145 ? -4.253 4.120 10.200 1.00 82.00 145 ALA A O 1
ATOM 1054 N N . CYS A 1 146 ? -2.697 5.008 11.572 1.00 83.50 146 CYS A N 1
ATOM 1055 C CA . CYS A 1 146 ? -2.619 3.831 12.411 1.00 83.50 146 CYS A CA 1
ATOM 1056 C C . CYS A 1 146 ? -3.926 3.630 13.188 1.00 83.50 146 CYS A C 1
ATOM 1058 O O . CYS A 1 146 ? -4.475 4.619 13.684 1.00 83.50 146 CYS A O 1
ATOM 1060 N N . PRO A 1 147 ? -4.388 2.373 13.318 1.00 83.06 147 PRO A N 1
ATOM 1061 C CA . PRO A 1 147 ? -5.353 1.959 14.330 1.00 83.06 147 PRO A CA 1
ATOM 1062 C C . PRO A 1 147 ? -5.080 2.625 15.676 1.00 83.06 147 PRO A C 1
ATOM 1064 O O . PRO A 1 147 ? -3.934 2.635 16.138 1.00 83.06 147 PRO A O 1
ATOM 1067 N N . THR A 1 148 ? -6.107 3.180 16.314 1.00 85.75 148 THR A N 1
ATOM 1068 C CA . THR A 1 148 ? -5.976 3.664 17.691 1.00 85.75 148 THR A CA 1
ATOM 1069 C C . THR A 1 148 ? -7.073 3.084 18.557 1.00 85.75 148 THR A C 1
ATOM 1071 O O . THR A 1 148 ? -8.211 3.002 18.124 1.00 85.75 148 THR A O 1
ATOM 1074 N N . CYS A 1 149 ? -6.755 2.842 19.827 1.00 88.19 149 CYS A N 1
ATOM 1075 C CA . CYS A 1 149 ? -7.685 2.342 20.842 1.00 88.19 149 CYS A CA 1
ATOM 1076 C C . CYS A 1 149 ? -8.743 3.374 21.291 1.00 88.19 149 CYS A C 1
ATOM 1078 O O . CYS A 1 149 ? -9.119 3.408 22.469 1.00 88.19 149 CYS A O 1
ATOM 1080 N N . SER A 1 150 ? -9.117 4.312 20.421 1.00 89.69 150 SER A N 1
ATOM 1081 C CA . SER A 1 150 ? -10.051 5.405 20.706 1.00 89.69 150 SER A CA 1
ATOM 1082 C C . SER A 1 150 ? -10.625 6.076 19.446 1.00 89.69 150 SER A C 1
ATOM 1084 O O . SER A 1 150 ? -11.109 7.208 19.539 1.00 89.69 150 SER A O 1
ATOM 1086 N N . ASP A 1 151 ? -10.535 5.446 18.270 1.00 85.88 151 ASP A N 1
ATOM 1087 C CA . ASP A 1 151 ? -11.033 6.019 17.011 1.00 85.88 151 ASP A CA 1
ATOM 1088 C C . ASP A 1 151 ? -12.493 5.657 16.691 1.00 85.88 151 ASP A C 1
ATOM 1090 O O . ASP A 1 151 ? -13.072 6.187 15.736 1.00 85.88 151 ASP A O 1
ATOM 1094 N N . GLY A 1 152 ? -13.130 4.824 17.514 1.00 88.31 152 GLY A N 1
ATOM 1095 C CA . GLY A 1 152 ? -14.521 4.415 17.360 1.00 88.31 152 GLY A CA 1
ATOM 1096 C C . GLY A 1 152 ? -14.728 3.366 16.272 1.00 88.31 152 GLY A C 1
ATOM 1097 O O . GLY A 1 152 ? -15.877 3.070 15.924 1.00 88.31 152 GLY A O 1
ATOM 1098 N N . THR A 1 153 ? -13.658 2.799 15.717 1.00 90.00 153 THR A N 1
ATOM 1099 C CA . THR A 1 153 ? -13.707 1.717 14.735 1.00 90.00 153 THR A CA 1
ATOM 1100 C C . THR A 1 153 ? -13.058 0.456 15.297 1.00 90.00 153 THR A C 1
ATOM 1102 O O . THR A 1 153 ? -12.410 0.491 16.329 1.00 90.00 153 THR A O 1
ATOM 1105 N N . ARG A 1 154 ? -13.342 -0.704 14.691 1.00 89.81 154 ARG A N 1
ATOM 1106 C CA . ARG A 1 154 ? -12.655 -1.953 15.037 1.00 89.81 154 ARG A CA 1
ATOM 1107 C C . ARG A 1 154 ? -11.622 -2.232 13.957 1.00 89.81 154 ARG A C 1
ATOM 1109 O O . ARG A 1 154 ? -11.998 -2.701 12.877 1.00 89.81 154 ARG A O 1
ATOM 1116 N N . ASN A 1 155 ? -10.364 -1.915 14.217 1.00 86.44 155 ASN A N 1
ATOM 1117 C CA . ASN A 1 155 ? -9.272 -2.018 13.252 1.00 86.44 155 ASN A CA 1
ATOM 1118 C C . ASN A 1 155 ? -7.990 -2.570 13.919 1.00 86.44 155 ASN A C 1
ATOM 1120 O O . ASN A 1 155 ? -7.991 -2.926 15.092 1.00 86.44 155 ASN A O 1
ATOM 1124 N N . GLY A 1 156 ? -6.918 -2.775 13.147 1.00 84.38 156 GLY A N 1
ATOM 1125 C CA . GLY A 1 156 ? -5.681 -3.363 13.681 1.00 84.38 156 GLY A CA 1
ATOM 1126 C C . GLY A 1 156 ? -5.874 -4.765 14.277 1.00 84.38 156 GLY A C 1
ATOM 1127 O O . GLY A 1 156 ? -6.473 -5.637 13.642 1.00 84.38 156 GLY A O 1
ATOM 1128 N N . ASP A 1 157 ? -5.352 -4.983 15.487 1.00 85.31 157 ASP A N 1
ATOM 1129 C CA . ASP A 1 157 ? -5.439 -6.248 16.230 1.00 85.31 157 ASP A CA 1
ATOM 1130 C C . ASP A 1 157 ? -6.557 -6.274 17.295 1.00 85.31 157 ASP A C 1
ATOM 1132 O O . ASP A 1 157 ? -6.613 -7.170 18.144 1.00 85.31 157 ASP A O 1
ATOM 1136 N N . GLU A 1 158 ? -7.495 -5.329 17.224 1.00 92.38 158 GLU A N 1
A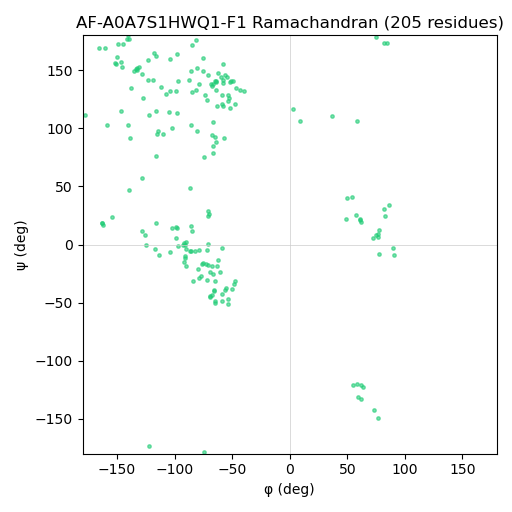TOM 1137 C CA . GLU A 1 158 ? -8.581 -5.173 18.184 1.00 92.38 158 GLU A CA 1
ATOM 1138 C C . GLU A 1 158 ? -9.615 -6.318 18.156 1.00 92.38 158 GLU A C 1
ATOM 1140 O O . GLU A 1 158 ? -10.138 -6.761 17.119 1.00 92.38 158 GLU A O 1
ATOM 1145 N N . THR A 1 159 ? -10.013 -6.772 19.347 1.00 92.12 159 THR A N 1
ATOM 1146 C CA . THR A 1 159 ? -11.057 -7.801 19.509 1.00 92.12 159 THR A CA 1
ATOM 1147 C C . THR A 1 159 ? -12.468 -7.217 19.624 1.00 92.12 159 THR A C 1
ATOM 1149 O O . THR A 1 159 ? -13.441 -7.926 19.366 1.00 92.12 159 THR A O 1
ATOM 1152 N N . GLY A 1 160 ? -12.583 -5.927 19.942 1.00 89.94 160 GLY A N 1
ATOM 1153 C CA . GLY A 1 160 ? -13.809 -5.124 19.937 1.00 89.94 160 GLY A CA 1
ATOM 1154 C C . GLY A 1 160 ? -13.489 -3.690 19.506 1.00 89.94 160 GLY A C 1
ATOM 1155 O O . GLY A 1 160 ? -12.327 -3.370 19.329 1.00 89.94 160 GLY A O 1
ATOM 1156 N N . THR A 1 161 ? -14.491 -2.835 19.295 1.00 91.56 161 THR A N 1
ATOM 1157 C CA . THR A 1 161 ? -14.247 -1.427 18.924 1.00 91.56 161 THR A CA 1
ATOM 1158 C C . THR A 1 161 ? -13.386 -0.746 19.991 1.00 91.56 161 THR A C 1
ATOM 1160 O O . THR A 1 161 ? -13.817 -0.690 21.146 1.00 91.56 161 THR A O 1
ATOM 1163 N N . ASP A 1 162 ? -12.200 -0.253 19.620 1.00 90.12 162 ASP A N 1
ATOM 1164 C CA . ASP A 1 162 ? -11.247 0.418 20.516 1.00 90.12 162 ASP A CA 1
ATOM 1165 C C . ASP A 1 162 ? -10.714 -0.443 21.692 1.00 90.12 162 ASP A C 1
ATOM 1167 O O . ASP A 1 162 ? -10.307 0.083 22.738 1.00 90.12 162 ASP A O 1
ATOM 1171 N N . CYS A 1 163 ? -10.763 -1.781 21.605 1.00 91.31 163 CYS A N 1
ATOM 1172 C CA . CYS A 1 163 ? -10.304 -2.665 22.686 1.00 91.31 163 CYS A CA 1
ATOM 1173 C C . CYS A 1 163 ? -9.783 -4.040 22.229 1.00 91.31 163 CYS A C 1
ATOM 1175 O O . CYS A 1 163 ? -10.203 -4.617 21.225 1.00 91.31 163 CYS A O 1
ATOM 1177 N N . GLY A 1 164 ? -8.923 -4.636 23.056 1.00 90.31 164 GLY A N 1
ATOM 1178 C CA . GLY A 1 164 ? -8.263 -5.921 22.826 1.00 90.31 164 GLY A CA 1
ATOM 1179 C C . GLY A 1 164 ? -7.026 -5.829 21.934 1.00 90.31 164 GLY A C 1
ATOM 1180 O O . GLY A 1 164 ? -6.718 -4.770 21.402 1.00 90.31 164 GLY A O 1
ATOM 1181 N N . GLY A 1 165 ? -6.304 -6.943 21.796 1.00 88.44 165 GLY A N 1
ATOM 1182 C CA . GLY A 1 165 ? -5.017 -6.952 21.093 1.00 88.44 165 GLY A CA 1
ATOM 1183 C C . GLY A 1 165 ? -3.986 -6.076 21.807 1.00 88.44 165 GLY A C 1
ATOM 1184 O O . GLY A 1 165 ? -3.720 -6.273 22.996 1.00 88.44 165 GLY A O 1
ATOM 1185 N N . SER A 1 166 ? -3.445 -5.100 21.084 1.00 85.81 166 SER A N 1
ATOM 1186 C CA . SER A 1 166 ? -2.534 -4.064 21.572 1.00 85.81 166 SER A CA 1
ATOM 1187 C C . SER A 1 166 ? -3.226 -3.011 22.448 1.00 85.81 166 SER A C 1
ATOM 1189 O O . SER A 1 166 ? -2.563 -2.303 23.211 1.00 85.81 166 SER A O 1
ATOM 1191 N N . CYS A 1 167 ? -4.558 -2.938 22.396 1.00 88.38 167 CYS A N 1
ATOM 1192 C CA . CYS A 1 167 ? -5.374 -2.063 23.227 1.00 88.38 167 CYS A CA 1
ATOM 1193 C C . CYS A 1 167 ? -5.691 -2.679 24.594 1.00 88.38 167 CYS A C 1
ATOM 1195 O O . CYS A 1 167 ? -5.451 -3.858 24.862 1.00 88.38 167 CYS A O 1
ATOM 1197 N N . ARG A 1 168 ? -6.286 -1.880 25.496 1.00 89.19 168 ARG A N 1
ATOM 1198 C CA . ARG A 1 168 ? -6.794 -2.412 26.773 1.00 89.19 168 ARG A CA 1
ATOM 1199 C C . ARG A 1 168 ? -7.755 -3.571 26.502 1.00 89.19 168 ARG A C 1
ATOM 1201 O O . ARG A 1 168 ? -8.523 -3.501 25.544 1.00 89.19 168 ARG A O 1
ATOM 1208 N N . ALA A 1 169 ? -7.753 -4.592 27.356 1.00 90.56 169 ALA A N 1
ATOM 1209 C CA . ALA A 1 169 ? -8.681 -5.712 27.228 1.00 90.56 169 ALA A CA 1
ATOM 1210 C C . ALA A 1 169 ? -10.131 -5.217 27.096 1.00 90.56 169 ALA A C 1
ATOM 1212 O O . ALA A 1 169 ? -10.524 -4.233 27.733 1.00 90.56 169 ALA A O 1
ATOM 1213 N N . CYS A 1 170 ? -10.909 -5.880 26.244 1.00 91.56 170 CYS A N 1
ATOM 1214 C CA . CYS A 1 170 ? -12.314 -5.538 26.102 1.00 91.56 170 CYS A CA 1
ATOM 1215 C C . CYS A 1 170 ? -13.083 -5.825 27.400 1.00 91.56 170 CYS A C 1
ATOM 1217 O O . CYS A 1 170 ? -12.826 -6.863 28.014 1.00 91.56 170 CYS A O 1
ATOM 1219 N N . PRO A 1 171 ? -14.035 -4.946 27.773 1.00 91.50 171 PRO A N 1
ATOM 1220 C CA . PRO A 1 171 ? -15.036 -5.203 28.806 1.00 91.50 171 PRO A CA 1
ATOM 1221 C C . PRO A 1 171 ? -15.639 -6.604 28.704 1.00 91.50 171 PRO A C 1
ATOM 1223 O O . PRO A 1 171 ? -16.043 -7.020 27.612 1.00 91.50 171 PRO A O 1
ATOM 1226 N N . THR A 1 172 ? -15.738 -7.322 29.821 1.00 92.12 172 THR A N 1
ATOM 1227 C CA . THR A 1 172 ? -16.509 -8.571 29.886 1.00 92.12 172 THR A CA 1
ATOM 1228 C C . THR A 1 172 ? -17.400 -8.590 31.116 1.00 92.12 172 THR A C 1
ATOM 1230 O O . THR A 1 172 ? -16.999 -8.096 32.157 1.00 92.12 172 THR A O 1
ATOM 1233 N N . CYS A 1 173 ? -18.532 -9.295 31.031 1.00 92.94 173 CYS A N 1
ATOM 1234 C CA . CYS A 1 173 ? -19.495 -9.475 32.127 1.00 92.94 173 CYS A CA 1
ATOM 1235 C C . CYS A 1 173 ? -18.997 -10.367 33.288 1.00 92.94 173 CYS A C 1
ATOM 1237 O O . CYS A 1 173 ? -19.786 -11.091 33.907 1.00 92.94 173 CYS A O 1
ATOM 1239 N N . SER A 1 174 ? -17.686 -10.449 33.489 1.00 92.69 174 SER A N 1
ATOM 1240 C CA . SER A 1 174 ? -17.019 -11.293 34.482 1.00 92.69 174 SER A CA 1
ATOM 1241 C C . SER A 1 174 ? -15.570 -10.858 34.748 1.00 92.69 174 SER A C 1
ATOM 1243 O O . SER A 1 174 ? -14.776 -11.672 35.224 1.00 92.69 174 SER A O 1
ATOM 1245 N N . ASP A 1 175 ? -15.191 -9.627 34.387 1.00 88.06 175 ASP A N 1
ATOM 1246 C CA . ASP A 1 175 ? -13.830 -9.109 34.585 1.00 88.06 175 ASP A CA 1
ATOM 1247 C C . ASP A 1 175 ? -13.637 -8.390 35.932 1.00 88.06 175 ASP A C 1
ATOM 1249 O O . ASP A 1 175 ? -12.525 -7.962 36.261 1.00 88.06 175 ASP A O 1
ATOM 1253 N N . GLY A 1 176 ? -14.691 -8.300 36.745 1.00 90.38 176 GLY A N 1
ATOM 1254 C CA . GLY A 1 176 ? -14.663 -7.701 38.073 1.00 90.38 176 GLY A CA 1
ATOM 1255 C C . GLY A 1 176 ? -14.612 -6.175 38.059 1.00 90.38 176 GLY A C 1
ATOM 1256 O O . GLY A 1 176 ? -14.422 -5.571 39.119 1.00 90.38 176 GLY A O 1
ATOM 1257 N N . SER A 1 177 ? -14.770 -5.534 36.902 1.00 92.19 177 SER A N 1
ATOM 1258 C CA . SER A 1 177 ? -14.756 -4.081 36.741 1.00 92.19 177 SER A CA 1
ATOM 1259 C C . SER A 1 177 ? -16.089 -3.601 36.187 1.00 92.19 177 SER A C 1
ATOM 1261 O O . SER A 1 177 ? -16.647 -4.218 35.304 1.00 92.19 177 SER A O 1
ATOM 1263 N N . ARG A 1 178 ? -16.592 -2.455 36.662 1.00 91.69 178 ARG A N 1
ATOM 1264 C CA . ARG A 1 178 ? -17.747 -1.807 36.025 1.00 91.69 178 ARG A CA 1
ATOM 1265 C C . ARG A 1 178 ? -17.280 -1.019 34.802 1.00 91.69 178 ARG A C 1
ATOM 1267 O O . ARG A 1 178 ? -16.798 0.108 34.954 1.00 91.69 178 ARG A O 1
ATOM 1274 N N . ASN A 1 179 ? -17.402 -1.593 33.612 1.00 89.81 179 ASN A N 1
ATOM 1275 C CA . ASN A 1 179 ? -16.941 -0.996 32.354 1.00 89.81 179 ASN A CA 1
ATOM 1276 C C . ASN A 1 179 ? -17.939 -1.265 31.199 1.00 89.81 179 ASN A C 1
ATOM 1278 O O . ASN A 1 179 ? -19.017 -1.806 31.404 1.00 89.81 179 ASN A O 1
ATOM 1282 N N . GLY A 1 180 ? -17.654 -0.780 29.985 1.00 88.69 180 GLY A N 1
ATOM 1283 C CA . GLY A 1 180 ? -18.567 -0.963 28.845 1.00 88.69 180 GLY A CA 1
ATOM 1284 C C . GLY A 1 180 ? -19.947 -0.313 29.044 1.00 88.69 180 GLY A C 1
ATOM 1285 O O . GLY A 1 180 ? -20.032 0.857 29.423 1.00 88.69 180 GLY A O 1
ATOM 1286 N N . ASP A 1 181 ? -21.018 -1.059 28.752 1.00 90.62 181 ASP A N 1
ATOM 1287 C CA . ASP A 1 181 ? -22.415 -0.633 28.930 1.00 90.62 181 ASP A CA 1
ATOM 1288 C C . ASP A 1 181 ? -23.053 -1.137 30.241 1.00 90.62 181 ASP A C 1
ATOM 1290 O O . ASP A 1 181 ? -24.269 -1.043 30.433 1.00 90.62 181 ASP A O 1
ATOM 1294 N N . GLU A 1 182 ? -22.233 -1.623 31.173 1.00 94.69 182 GLU A N 1
ATOM 1295 C CA . GLU A 1 182 ? -22.668 -2.166 32.453 1.00 94.69 182 GLU A CA 1
ATOM 1296 C C . GLU A 1 182 ? -23.259 -1.111 33.406 1.00 94.69 182 GLU A C 1
ATOM 1298 O O . GLU A 1 182 ? -22.732 -0.009 33.626 1.00 94.69 182 GLU A O 1
ATOM 1303 N N . THR A 1 183 ? -24.354 -1.475 34.075 1.00 92.69 183 THR A N 1
ATOM 1304 C CA . THR A 1 183 ? -24.985 -0.629 35.103 1.00 92.69 183 THR A CA 1
ATOM 1305 C C . THR A 1 183 ? -24.474 -0.921 36.516 1.00 92.69 183 THR A C 1
ATOM 1307 O O . THR A 1 183 ? -24.661 -0.093 37.407 1.00 92.69 183 THR A O 1
ATOM 1310 N N . GLY A 1 184 ? -23.797 -2.051 36.717 1.00 90.94 184 GLY A N 1
ATOM 1311 C CA . GLY A 1 184 ? -23.086 -2.457 37.934 1.00 90.94 184 GLY A CA 1
ATOM 1312 C C . GLY A 1 184 ? -21.882 -3.331 37.569 1.00 90.94 184 GLY A C 1
ATOM 1313 O O . GLY A 1 184 ? -21.720 -3.656 36.406 1.00 90.94 184 GLY A O 1
ATOM 1314 N N . THR A 1 185 ? -21.015 -3.686 38.518 1.00 92.25 185 THR A N 1
ATOM 1315 C CA . THR A 1 185 ? -19.837 -4.527 38.219 1.00 92.25 185 THR A CA 1
ATOM 1316 C C . THR A 1 185 ? -20.269 -5.869 37.619 1.00 92.25 185 THR A C 1
ATOM 1318 O O . THR A 1 185 ? -21.009 -6.601 38.282 1.00 92.25 185 THR A O 1
ATOM 1321 N N . ASP A 1 186 ? -19.819 -6.189 36.401 1.00 91.00 186 ASP A N 1
ATOM 1322 C CA . ASP A 1 186 ? -20.141 -7.430 35.680 1.00 91.00 186 ASP A CA 1
ATOM 1323 C C . ASP A 1 186 ? -21.650 -7.635 35.385 1.00 91.00 186 ASP A C 1
ATOM 1325 O O . ASP A 1 186 ? -22.127 -8.769 35.225 1.00 91.00 186 ASP A O 1
ATOM 1329 N N . CYS A 1 187 ? -22.462 -6.567 35.380 1.00 92.12 187 CYS A N 1
ATOM 1330 C CA . CYS A 1 187 ? -23.910 -6.669 35.175 1.00 92.12 187 CYS A CA 1
ATOM 1331 C C . CYS A 1 187 ? -24.567 -5.427 34.548 1.00 92.12 187 CYS A C 1
ATOM 1333 O O . CYS A 1 187 ? -24.136 -4.285 34.705 1.00 92.12 187 CYS A O 1
ATOM 1335 N N . GLY A 1 188 ? -25.717 -5.642 33.911 1.00 92.50 188 GLY A N 1
ATOM 1336 C CA . GLY A 1 188 ? -26.497 -4.616 33.219 1.00 92.50 188 GLY A CA 1
ATOM 1337 C C . GLY A 1 188 ? -26.035 -4.355 31.787 1.00 92.50 188 GLY A C 1
ATOM 1338 O O . GLY A 1 188 ? -25.035 -4.904 31.341 1.00 92.50 188 GLY A O 1
ATOM 1339 N N . GLY A 1 189 ? -26.795 -3.536 31.056 1.00 91.81 189 GLY A N 1
ATOM 1340 C CA . GLY A 1 189 ? -26.540 -3.292 29.633 1.00 91.81 189 GLY A CA 1
ATOM 1341 C C . GLY A 1 189 ? -26.659 -4.575 28.811 1.00 91.81 189 GLY A C 1
ATOM 1342 O O . GLY A 1 189 ? -27.710 -5.220 28.812 1.00 91.81 189 GLY A O 1
ATOM 1343 N N . SER A 1 190 ? -25.574 -4.936 28.132 1.00 91.62 190 SER A N 1
ATOM 1344 C CA . SER A 1 190 ? -25.422 -6.171 27.361 1.00 91.62 190 SER A CA 1
ATOM 1345 C C . SER A 1 190 ? -25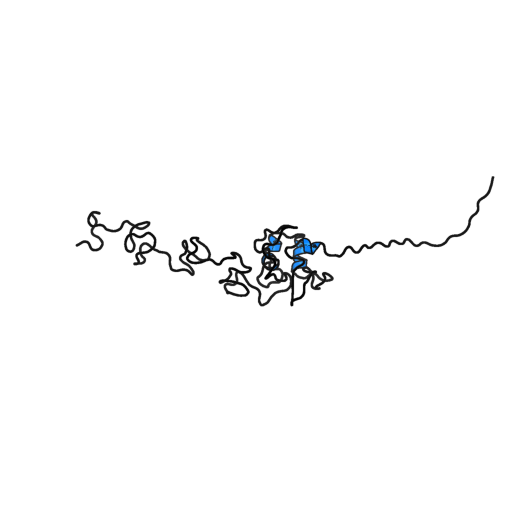.190 -7.417 28.227 1.00 91.62 190 SER A C 1
ATOM 1347 O O . SER A 1 190 ? -25.390 -8.541 27.758 1.00 91.62 190 SER A O 1
ATOM 1349 N N . CYS A 1 191 ? -24.818 -7.236 29.496 1.00 91.62 191 CYS A N 1
ATOM 1350 C CA . CYS A 1 191 ? -24.640 -8.306 30.469 1.00 91.62 191 CYS A CA 1
ATOM 1351 C C . CYS A 1 191 ? -25.971 -8.750 31.093 1.00 91.62 191 CYS A C 1
ATOM 1353 O O . CYS A 1 191 ? -27.037 -8.176 30.855 1.00 91.62 191 CYS A O 1
ATOM 1355 N N . ARG A 1 192 ? -25.929 -9.791 31.940 1.00 91.25 192 ARG A N 1
ATOM 1356 C CA . ARG A 1 192 ? -27.113 -10.176 32.728 1.00 91.25 192 ARG A CA 1
ATOM 1357 C C . ARG A 1 192 ? -27.592 -8.982 33.555 1.00 91.25 192 ARG A C 1
ATOM 1359 O O . ARG A 1 192 ? -26.765 -8.215 34.044 1.00 91.25 192 ARG A O 1
ATOM 1366 N N . ALA A 1 193 ? -28.903 -8.855 33.755 1.00 91.62 193 ALA A N 1
ATOM 1367 C CA . ALA A 1 193 ? -29.454 -7.801 34.602 1.00 91.62 193 ALA A CA 1
ATOM 1368 C C . ALA A 1 193 ? -28.777 -7.796 35.982 1.00 91.62 193 ALA A C 1
ATOM 1370 O O . ALA A 1 193 ? -28.485 -8.857 36.546 1.00 91.62 193 ALA A O 1
ATOM 1371 N N . CYS A 1 194 ? -28.505 -6.600 36.502 1.00 91.06 194 CYS A N 1
ATOM 1372 C CA . CYS A 1 194 ? -27.957 -6.479 37.842 1.00 91.06 194 CYS A CA 1
ATOM 1373 C C . CYS A 1 194 ? -28.958 -6.988 38.885 1.00 91.06 194 CYS A C 1
ATOM 1375 O O . CYS A 1 194 ? -30.149 -6.701 38.740 1.00 91.06 194 CYS A O 1
ATOM 1377 N N . PRO A 1 195 ? -28.475 -7.688 39.928 1.00 88.62 195 PRO A N 1
ATOM 1378 C CA . PRO A 1 195 ? -29.259 -7.999 41.117 1.00 88.62 195 PRO A CA 1
ATOM 1379 C C . PRO A 1 195 ? -30.015 -6.779 41.640 1.00 88.62 195 PRO A C 1
ATOM 1381 O O . PRO A 1 195 ? -29.439 -5.690 41.743 1.00 88.62 195 PRO A O 1
ATOM 1384 N N . THR A 1 196 ? -31.288 -6.950 41.985 1.00 84.69 196 THR A N 1
ATOM 1385 C CA . THR A 1 196 ? -32.059 -5.921 42.694 1.00 84.69 196 THR A CA 1
ATOM 1386 C C . THR A 1 196 ? -32.864 -6.539 43.824 1.00 84.69 196 THR A C 1
ATOM 1388 O O . THR A 1 196 ? -33.438 -7.607 43.643 1.00 84.69 196 THR A O 1
ATOM 1391 N N . CYS A 1 197 ? -33.087 -5.769 44.897 1.00 80.94 197 CYS A N 1
ATOM 1392 C CA . CYS A 1 197 ? -33.833 -6.198 46.091 1.00 80.94 197 CYS A CA 1
ATOM 1393 C C . CYS A 1 197 ? -35.289 -6.646 45.852 1.00 80.94 197 CYS A C 1
ATOM 1395 O O . CYS A 1 197 ? -35.987 -7.038 46.787 1.00 80.94 197 CYS A O 1
ATOM 1397 N N . SER A 1 198 ? -35.772 -6.547 44.615 1.00 80.88 198 SER A N 1
ATOM 1398 C CA . SER A 1 198 ? -37.123 -6.907 44.197 1.00 80.88 198 SER A CA 1
ATOM 1399 C C . SER A 1 198 ? -37.158 -7.900 43.029 1.00 80.88 198 SER A C 1
ATOM 1401 O O . SER A 1 198 ? -38.241 -8.175 42.514 1.00 80.88 198 SER A O 1
ATOM 1403 N N . ASP A 1 199 ? -36.016 -8.464 42.615 1.00 76.81 199 ASP A N 1
ATOM 1404 C CA . ASP A 1 199 ? -35.943 -9.415 41.493 1.00 76.81 199 ASP A CA 1
ATOM 1405 C C . ASP A 1 199 ? -36.291 -10.868 41.875 1.00 76.81 199 ASP A C 1
ATOM 1407 O O . ASP A 1 199 ? -36.405 -11.737 41.008 1.00 76.81 199 ASP A O 1
ATOM 1411 N N . GLY A 1 200 ? -36.508 -11.130 43.168 1.00 74.81 200 GLY A N 1
ATOM 1412 C CA . GLY A 1 200 ? -36.918 -12.434 43.690 1.00 74.81 200 GLY A CA 1
ATOM 1413 C C . GLY A 1 200 ? -35.802 -13.481 43.761 1.00 74.81 200 GLY A C 1
ATOM 1414 O O . GLY A 1 200 ? -36.088 -14.634 44.094 1.00 74.81 200 GLY A O 1
ATOM 1415 N N . SER A 1 201 ? -34.553 -13.110 43.478 1.00 79.38 201 SER A N 1
ATOM 1416 C CA . SER A 1 201 ? -33.356 -13.918 43.730 1.00 79.38 201 SER A CA 1
ATOM 1417 C C . SER A 1 201 ? -32.690 -13.481 45.044 1.00 79.38 201 SER A C 1
ATOM 1419 O O . SER A 1 201 ? -33.041 -12.451 45.597 1.00 79.38 201 SER A O 1
ATOM 1421 N N . ARG A 1 202 ? -31.793 -14.303 45.612 1.00 75.19 202 ARG A N 1
ATOM 1422 C CA . ARG A 1 202 ? -30.904 -13.889 46.718 1.00 75.19 202 ARG A CA 1
ATOM 1423 C C . ARG A 1 202 ? -29.482 -13.803 46.183 1.00 75.19 202 ARG A C 1
ATOM 1425 O O . ARG A 1 202 ? -28.810 -14.836 46.093 1.00 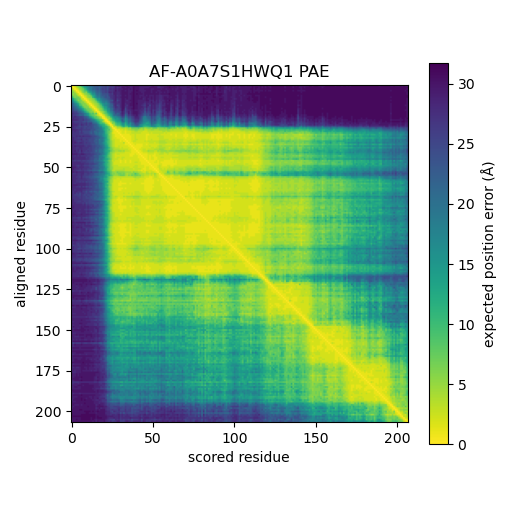75.19 202 ARG A O 1
ATOM 1432 N N . ASN A 1 203 ? -29.042 -12.621 45.777 1.00 76.56 203 ASN A N 1
ATOM 1433 C CA . ASN A 1 203 ? -27.713 -12.382 45.205 1.00 76.56 203 ASN A CA 1
ATOM 1434 C C . ASN A 1 203 ? -27.210 -10.950 45.504 1.00 76.56 203 ASN A C 1
ATOM 1436 O O . ASN A 1 203 ? -27.968 -10.066 45.874 1.00 76.56 203 ASN A O 1
ATOM 1440 N N . GLY A 1 204 ? -25.896 -10.712 45.388 1.00 74.81 204 GLY A N 1
ATOM 1441 C CA . GLY A 1 204 ? -25.294 -9.409 45.726 1.00 74.81 204 GLY A CA 1
ATOM 1442 C C . GLY A 1 204 ? -25.229 -9.127 47.237 1.00 74.81 204 GLY A C 1
ATOM 1443 O O . GLY A 1 204 ? -24.968 -10.041 48.017 1.00 74.81 204 GLY A O 1
ATOM 1444 N N . ASP A 1 205 ? -25.459 -7.867 47.634 1.00 71.12 205 ASP A N 1
ATOM 1445 C CA . ASP A 1 205 ? -25.404 -7.380 49.031 1.00 71.12 205 ASP A CA 1
ATOM 1446 C C . ASP A 1 205 ? -26.734 -7.569 49.798 1.00 71.12 205 ASP A C 1
ATOM 1448 O O . ASP A 1 205 ? -26.984 -6.935 50.827 1.00 71.12 205 ASP A O 1
ATOM 1452 N N . GLU A 1 206 ? -27.629 -8.409 49.282 1.00 70.50 206 GLU A N 1
ATOM 1453 C CA . GLU A 1 206 ? -28.927 -8.688 49.890 1.00 70.50 206 GLU A CA 1
ATOM 1454 C C . GLU A 1 206 ? -28.753 -9.528 51.165 1.00 70.50 206 GLU A C 1
ATOM 1456 O O . GLU A 1 206 ? -28.150 -10.604 51.143 1.00 70.50 206 GLU A O 1
ATOM 1461 N N . THR A 1 207 ? -29.285 -9.024 52.284 1.00 63.19 207 THR A N 1
ATOM 1462 C CA . THR A 1 207 ? -29.222 -9.660 53.617 1.00 63.19 207 THR A CA 1
ATOM 1463 C C . THR A 1 207 ? -30.575 -10.196 54.059 1.00 63.19 207 THR A C 1
ATOM 1465 O O . THR A 1 207 ? -31.606 -9.588 53.692 1.00 63.19 207 THR A O 1
#

Organism: NCBI:txid73025

Sequence (207 aa):
FFAMKRGLVWALWALCGLPGGLPYSSYKSAIPNGNSVVHDGQVWPGVGHTSRYGAGARNAFGQDFALYGAWTTALCQKDSDGDGQTNGQELGDPACVWRAGASPSRTTDITHPGIANTFATTCSDGTQNGDETGTDCGGSCLPTACPTCSDGTRNGDETGTDCGGSCRACPTCSDGSRNGDETGTDCGGSCRACPTCSDGSRNGDET

Radius of gyration: 32.57 Å; Cα contacts (8 Å, |Δi|>4): 359; chains: 1; bounding box: 62×26×141 Å